Protein AF-A0A8T4CZ76-F1 (afdb_monomer)

Radius of gyration: 24.62 Å; Cα contacts (8 Å, |Δi|>4): 522; chains: 1; bounding box: 60×61×68 Å

Structure (mmCIF, N/CA/C/O backbone):
data_AF-A0A8T4CZ76-F1
#
_entry.id   AF-A0A8T4CZ76-F1
#
loop_
_atom_site.group_PDB
_atom_site.id
_atom_site.type_symbol
_atom_site.label_atom_id
_atom_site.label_alt_id
_atom_site.label_comp_id
_atom_site.label_asym_id
_atom_site.label_entity_id
_atom_site.label_seq_id
_atom_site.pdbx_PDB_ins_code
_atom_site.Cartn_x
_atom_site.Cartn_y
_atom_site.Cartn_z
_atom_site.occupancy
_atom_site.B_iso_or_equiv
_atom_site.auth_seq_id
_atom_site.auth_comp_id
_atom_site.auth_asym_id
_atom_site.auth_atom_id
_atom_site.pdbx_PDB_model_num
ATOM 1 N N . MET A 1 1 ? 13.485 -4.341 -40.037 1.00 25.28 1 MET A N 1
ATOM 2 C CA . MET A 1 1 ? 12.769 -3.624 -38.963 1.00 25.28 1 MET A CA 1
ATOM 3 C C . MET A 1 1 ? 13.806 -3.390 -37.883 1.00 25.28 1 MET A C 1
ATOM 5 O O . MET A 1 1 ? 14.145 -4.304 -37.139 1.00 25.28 1 MET A O 1
ATOM 9 N N . GLU A 1 2 ? 14.473 -2.252 -38.026 1.00 25.05 2 GLU A N 1
ATOM 10 C CA . GLU A 1 2 ? 15.746 -1.901 -37.402 1.00 25.05 2 GLU A CA 1
ATOM 11 C C . GLU A 1 2 ? 15.509 -1.437 -35.969 1.00 25.05 2 GLU A C 1
ATOM 13 O O . GLU A 1 2 ? 14.689 -0.562 -35.715 1.00 25.05 2 GLU A O 1
ATOM 18 N N . PHE A 1 3 ? 16.220 -2.056 -35.033 1.00 27.67 3 PHE A N 1
ATOM 19 C CA . PHE A 1 3 ? 16.455 -1.456 -33.730 1.00 27.67 3 PHE A CA 1
ATOM 20 C C . PHE A 1 3 ? 17.451 -0.322 -33.982 1.00 27.67 3 PHE A C 1
ATOM 22 O O . PHE A 1 3 ? 18.615 -0.589 -34.281 1.00 27.67 3 PHE A O 1
ATOM 29 N N . ILE A 1 4 ? 16.967 0.916 -33.973 1.00 32.09 4 ILE A N 1
ATOM 30 C CA . ILE A 1 4 ? 17.804 2.103 -34.105 1.00 32.09 4 ILE A CA 1
ATOM 31 C C . ILE A 1 4 ? 18.503 2.313 -32.756 1.00 32.09 4 ILE A C 1
ATOM 33 O O . ILE A 1 4 ? 17.865 2.452 -31.718 1.00 32.09 4 ILE A O 1
ATOM 37 N N . THR A 1 5 ? 19.831 2.246 -32.832 1.00 36.25 5 THR A N 1
ATOM 38 C CA . THR A 1 5 ? 20.820 2.781 -31.893 1.00 36.25 5 THR A CA 1
ATOM 39 C C . THR A 1 5 ? 20.911 2.079 -30.539 1.00 36.25 5 THR A C 1
ATOM 41 O O . THR A 1 5 ? 20.318 2.442 -29.530 1.00 36.25 5 THR A O 1
ATOM 44 N N . THR A 1 6 ? 21.741 1.036 -30.558 1.00 41.12 6 THR A N 1
ATOM 45 C CA . THR A 1 6 ? 22.875 0.889 -29.637 1.00 41.12 6 THR A CA 1
ATOM 46 C C . THR A 1 6 ? 22.996 2.023 -28.629 1.00 41.12 6 THR A C 1
ATOM 48 O O . THR A 1 6 ? 23.430 3.117 -28.976 1.00 41.12 6 THR A O 1
ATOM 51 N N . VAL A 1 7 ? 22.720 1.724 -27.369 1.00 48.12 7 VAL A N 1
ATOM 52 C CA . VAL A 1 7 ? 23.436 2.403 -26.296 1.00 48.12 7 VAL A CA 1
ATOM 53 C C . VAL A 1 7 ? 24.935 2.262 -26.618 1.00 48.12 7 VAL A C 1
ATOM 55 O O . VAL A 1 7 ? 25.394 1.146 -26.888 1.00 48.12 7 VAL A O 1
ATOM 58 N N . GLU A 1 8 ? 25.646 3.383 -26.774 1.00 48.41 8 GLU A N 1
ATOM 59 C CA . GLU A 1 8 ? 26.993 3.416 -27.359 1.00 48.41 8 GLU A CA 1
ATOM 60 C C . GLU A 1 8 ? 27.933 2.403 -26.686 1.00 48.41 8 GLU A C 1
ATOM 62 O O . GLU A 1 8 ? 28.278 2.537 -25.515 1.00 48.41 8 GLU A O 1
ATOM 67 N N . GLY A 1 9 ? 28.380 1.395 -27.444 1.00 52.50 9 GLY A N 1
ATOM 68 C CA . GLY A 1 9 ? 29.413 0.450 -27.004 1.00 52.50 9 GLY A CA 1
ATOM 69 C C . GLY A 1 9 ? 28.956 -0.978 -26.685 1.00 52.50 9 GLY A C 1
ATOM 70 O O . GLY A 1 9 ? 29.819 -1.811 -26.410 1.00 52.50 9 GLY A O 1
ATOM 71 N N . ILE A 1 10 ? 27.659 -1.316 -26.765 1.00 61.44 10 ILE A N 1
ATOM 72 C CA . ILE A 1 10 ? 27.185 -2.701 -26.552 1.00 61.44 10 ILE A CA 1
ATOM 73 C C . ILE A 1 10 ? 26.336 -3.195 -27.727 1.00 61.44 10 ILE A C 1
ATOM 75 O O . ILE A 1 10 ? 25.372 -2.557 -28.147 1.00 61.44 10 ILE A O 1
ATOM 79 N N . SER A 1 11 ? 26.686 -4.368 -28.263 1.00 66.81 11 SER A N 1
ATOM 80 C CA . SER A 1 11 ? 25.953 -4.966 -29.377 1.00 66.81 11 SER A CA 1
ATOM 81 C C . SER A 1 11 ? 24.614 -5.558 -28.930 1.00 66.81 11 SER A C 1
ATOM 83 O O . SER A 1 11 ? 24.456 -6.088 -27.829 1.00 66.81 11 SER A O 1
ATOM 85 N N . LYS A 1 12 ? 23.643 -5.542 -29.847 1.00 67.50 12 LYS A N 1
ATOM 86 C CA . LYS A 1 12 ? 22.319 -6.145 -29.649 1.00 67.50 12 LYS A CA 1
ATOM 87 C C . LYS A 1 12 ? 22.395 -7.608 -29.200 1.00 67.50 12 LYS A C 1
ATOM 89 O O . LYS A 1 12 ? 21.638 -8.014 -28.325 1.00 67.50 12 LYS A O 1
ATOM 94 N N . SER A 1 13 ? 23.312 -8.384 -29.779 1.00 69.81 13 SER A N 1
ATOM 95 C CA . SER A 1 13 ? 23.466 -9.803 -29.451 1.00 69.81 13 SER A CA 1
ATOM 96 C C . SER A 1 13 ? 23.839 -10.018 -27.984 1.00 69.81 13 SER A C 1
ATOM 98 O O . SER A 1 13 ? 23.320 -10.941 -27.371 1.00 69.81 13 SER A O 1
ATOM 100 N N . VAL A 1 14 ? 24.670 -9.141 -27.410 1.00 76.88 14 VAL A N 1
ATOM 101 C CA . VAL A 1 14 ? 25.067 -9.207 -25.994 1.00 76.88 14 VAL A CA 1
ATOM 102 C C . VAL A 1 14 ? 23.879 -8.907 -25.081 1.00 76.88 14 VAL A C 1
ATOM 104 O O . VAL A 1 14 ? 23.674 -9.596 -24.088 1.00 76.88 14 VAL A O 1
ATOM 107 N N . ILE A 1 15 ? 23.061 -7.911 -25.429 1.00 77.50 15 ILE A N 1
ATOM 108 C CA . ILE A 1 15 ? 21.863 -7.556 -24.653 1.00 77.50 15 ILE A CA 1
ATOM 109 C C . ILE A 1 15 ? 20.829 -8.693 -24.697 1.00 77.50 15 ILE A C 1
ATOM 111 O O . ILE A 1 15 ? 20.232 -9.025 -23.675 1.00 77.50 15 ILE A O 1
ATOM 115 N N . GLU A 1 16 ? 20.631 -9.318 -25.860 1.00 78.25 16 GLU A N 1
ATOM 116 C CA . GLU A 1 16 ? 19.718 -10.456 -26.016 1.00 78.25 16 GLU A CA 1
ATOM 117 C C . GLU A 1 16 ? 20.208 -11.716 -25.291 1.00 78.25 16 GLU A C 1
ATOM 119 O O . GLU A 1 16 ? 19.397 -12.436 -24.710 1.00 78.25 16 GLU A O 1
ATOM 124 N N . GLU A 1 17 ? 21.513 -11.987 -25.313 1.00 81.31 17 GLU A N 1
ATOM 125 C CA . GLU A 1 17 ? 22.130 -13.090 -24.568 1.00 81.31 17 GLU A CA 1
ATOM 126 C C . GLU A 1 17 ? 21.972 -12.879 -23.060 1.00 81.31 17 GLU A C 1
ATOM 128 O O . GLU A 1 17 ? 21.421 -13.736 -22.370 1.00 81.31 17 GLU A O 1
ATOM 133 N N . LEU A 1 18 ? 22.310 -11.686 -22.566 1.00 79.81 18 LEU A N 1
ATOM 134 C CA . LEU A 1 18 ? 22.150 -11.341 -21.158 1.00 79.81 18 LEU A CA 1
ATOM 135 C C . LEU A 1 18 ? 20.688 -11.430 -20.710 1.00 79.81 18 LEU A C 1
ATOM 137 O O . LEU A 1 18 ? 20.406 -11.923 -19.618 1.00 79.81 18 LEU A O 1
ATOM 141 N N . ALA A 1 19 ? 19.744 -10.981 -21.540 1.00 82.38 19 ALA A N 1
ATOM 142 C CA . ALA A 1 19 ? 18.322 -11.079 -21.235 1.00 82.38 19 ALA A CA 1
ATOM 143 C C . ALA A 1 19 ? 17.853 -12.539 -21.090 1.00 82.38 19 ALA A C 1
ATOM 145 O O . ALA A 1 19 ? 17.062 -12.846 -20.194 1.00 82.38 19 ALA A O 1
ATOM 146 N N . LYS A 1 20 ? 18.370 -13.447 -21.929 1.00 83.25 20 LYS A N 1
ATOM 147 C CA . LYS A 1 20 ? 18.084 -14.887 -21.836 1.00 83.25 20 LYS A CA 1
ATOM 148 C C . LYS A 1 20 ? 18.680 -15.497 -20.572 1.00 83.25 20 LYS A C 1
ATOM 150 O O . LYS A 1 20 ? 17.959 -16.159 -19.830 1.00 83.25 20 LYS A O 1
ATOM 155 N N . ASP A 1 21 ? 19.951 -15.218 -20.294 1.00 86.44 21 ASP A N 1
ATOM 156 C CA . ASP A 1 21 ? 20.666 -15.770 -19.135 1.00 86.44 21 ASP A CA 1
ATOM 157 C C . ASP A 1 21 ? 20.071 -15.306 -17.802 1.00 86.44 21 ASP A C 1
ATOM 159 O O . ASP A 1 21 ? 20.079 -16.029 -16.805 1.00 86.44 21 ASP A O 1
ATOM 163 N N . THR A 1 22 ? 19.520 -14.093 -17.780 1.00 81.25 22 THR A N 1
ATOM 164 C CA . THR A 1 22 ? 18.961 -13.474 -16.571 1.00 81.25 22 THR A CA 1
ATOM 165 C C . THR A 1 22 ? 17.452 -13.673 -16.425 1.00 81.25 22 THR A C 1
ATOM 167 O O . THR A 1 22 ? 16.883 -13.299 -15.394 1.00 81.25 22 THR A O 1
ATOM 170 N N . ASN A 1 23 ? 16.817 -14.319 -17.411 1.00 88.44 23 ASN A N 1
ATOM 171 C CA . ASN A 1 23 ? 15.390 -14.632 -17.448 1.00 88.44 23 ASN A CA 1
ATOM 172 C C . ASN A 1 23 ? 14.510 -13.396 -17.166 1.00 88.44 23 ASN A C 1
ATOM 174 O O . ASN A 1 23 ? 13.684 -13.398 -16.247 1.00 88.44 23 ASN A O 1
ATOM 178 N N . VAL A 1 24 ? 14.741 -12.317 -17.920 1.00 88.94 24 VAL A N 1
ATOM 179 C CA . VAL A 1 24 ? 13.934 -11.086 -17.852 1.00 88.94 24 VAL A CA 1
ATOM 180 C C . VAL A 1 24 ? 12.736 -11.145 -18.798 1.00 88.94 24 VAL A C 1
ATOM 182 O O . VAL A 1 24 ? 12.780 -11.770 -19.854 1.00 88.94 24 VAL A O 1
ATOM 185 N N . ASP A 1 25 ? 11.661 -10.445 -18.445 1.00 91.19 25 ASP A N 1
ATOM 186 C CA . ASP A 1 25 ? 10.436 -10.379 -19.247 1.00 91.19 25 ASP A CA 1
ATOM 187 C C . ASP A 1 25 ? 10.473 -9.269 -20.310 1.00 91.19 25 ASP A C 1
ATOM 189 O O . ASP A 1 25 ? 9.775 -9.352 -21.330 1.00 91.19 25 ASP A O 1
ATOM 193 N N . TYR A 1 26 ? 11.235 -8.203 -20.042 1.00 92.31 26 TYR A N 1
ATOM 194 C CA . TYR A 1 26 ? 11.326 -7.011 -20.885 1.00 92.31 26 TYR A CA 1
ATOM 195 C C . TYR A 1 26 ? 12.760 -6.494 -20.957 1.00 92.31 26 TYR A C 1
ATOM 197 O O . TYR A 1 26 ? 13.523 -6.589 -19.994 1.00 92.31 26 TYR A O 1
ATOM 205 N N . ILE A 1 27 ? 13.079 -5.869 -22.085 1.00 90.50 27 ILE A N 1
ATOM 206 C CA . ILE A 1 27 ? 14.278 -5.050 -22.259 1.00 90.50 27 ILE A CA 1
ATOM 207 C C . ILE A 1 27 ? 13.804 -3.621 -22.495 1.00 90.50 27 ILE A C 1
ATOM 209 O O . ILE A 1 27 ? 12.932 -3.398 -23.337 1.00 90.50 27 ILE A O 1
ATOM 213 N N . VAL A 1 28 ? 14.339 -2.672 -21.739 1.00 90.62 28 VAL A N 1
ATOM 214 C CA . VAL A 1 28 ? 13.991 -1.254 -21.837 1.00 90.62 28 VAL A CA 1
ATOM 215 C C . VAL A 1 28 ? 15.260 -0.458 -22.089 1.00 90.62 28 VAL A C 1
ATOM 217 O O . VAL A 1 28 ? 16.216 -0.582 -21.329 1.00 90.62 28 VAL A O 1
ATOM 220 N N . THR A 1 29 ? 15.271 0.365 -23.132 1.00 88.12 29 THR A N 1
ATOM 221 C CA . THR A 1 29 ? 16.313 1.378 -23.320 1.00 88.12 29 THR A CA 1
ATOM 222 C C . THR A 1 29 ? 15.759 2.757 -23.003 1.00 88.12 29 THR A C 1
ATOM 224 O O . THR A 1 29 ? 14.583 3.022 -23.260 1.00 88.12 29 THR A O 1
ATOM 227 N N . ILE A 1 30 ? 16.592 3.612 -22.415 1.00 87.62 30 ILE A N 1
ATOM 228 C CA . ILE A 1 30 ? 16.240 4.985 -22.044 1.00 87.62 30 ILE A CA 1
ATOM 229 C C . ILE A 1 30 ? 17.291 5.902 -22.651 1.00 87.62 30 ILE A C 1
ATOM 231 O O . ILE A 1 30 ? 18.477 5.733 -22.363 1.00 87.62 30 ILE A O 1
ATOM 235 N N . LYS A 1 31 ? 16.838 6.853 -23.464 1.00 81.81 31 LYS A N 1
ATOM 236 C CA . LYS A 1 31 ? 17.665 7.903 -24.056 1.00 81.81 31 LYS A CA 1
ATOM 237 C C . LYS A 1 31 ? 17.067 9.268 -23.739 1.00 81.81 31 LYS A C 1
ATOM 239 O O . LYS A 1 31 ? 15.845 9.421 -23.731 1.00 81.81 31 LYS A O 1
ATOM 244 N N . ASP A 1 32 ? 17.916 10.248 -23.481 1.00 80.94 32 ASP A N 1
ATOM 245 C CA . ASP A 1 32 ? 17.513 11.644 -23.369 1.00 80.94 32 ASP A CA 1
ATOM 246 C C . ASP A 1 32 ? 17.370 12.290 -24.766 1.00 80.94 32 ASP A C 1
ATOM 248 O O . ASP A 1 32 ? 18.306 12.256 -25.561 1.00 80.94 32 ASP A O 1
ATOM 252 N N . GLU A 1 33 ? 16.205 12.874 -25.079 1.00 73.94 33 GLU A N 1
ATOM 253 C CA . GLU A 1 33 ? 15.942 13.537 -26.372 1.00 73.94 33 GLU A CA 1
ATOM 254 C C . GLU A 1 33 ? 16.778 14.816 -26.579 1.00 73.94 33 GLU A C 1
ATOM 256 O O . GLU A 1 33 ? 17.050 15.207 -27.710 1.00 73.94 33 GLU A O 1
ATOM 261 N N . SER A 1 34 ? 17.227 15.456 -25.495 1.00 63.66 34 SER A N 1
ATOM 262 C CA . SER A 1 34 ? 17.954 16.732 -25.539 1.00 63.66 34 SER A CA 1
ATOM 263 C C . SER A 1 34 ? 19.458 16.609 -25.803 1.00 63.66 34 SER A C 1
ATOM 265 O O . SER A 1 34 ? 20.101 17.623 -26.060 1.00 63.66 34 SER A O 1
ATOM 267 N N . GLU A 1 35 ? 20.027 15.399 -25.778 1.00 57.12 35 GLU A N 1
ATOM 268 C CA . GLU A 1 35 ? 21.460 15.172 -26.033 1.00 57.12 35 GLU A CA 1
ATOM 269 C C . GLU A 1 35 ? 21.771 14.710 -27.472 1.00 57.12 35 GLU A C 1
ATOM 271 O O . GLU A 1 35 ? 22.881 14.266 -27.754 1.00 57.12 35 GLU A O 1
ATOM 276 N N . ASP A 1 36 ? 20.835 14.852 -28.421 1.00 44.78 36 ASP A N 1
ATOM 277 C CA . ASP A 1 36 ? 21.079 14.520 -29.838 1.00 44.78 36 ASP A CA 1
ATOM 278 C C . ASP A 1 36 ? 21.875 15.588 -30.631 1.00 44.78 36 ASP A C 1
ATOM 280 O O . ASP A 1 36 ? 22.094 15.431 -31.835 1.00 44.78 36 ASP A O 1
ATOM 284 N N . GLU A 1 37 ? 22.397 16.640 -29.985 1.00 38.66 37 GLU A N 1
ATOM 285 C CA . GLU A 1 37 ? 23.359 17.562 -30.610 1.00 38.66 37 GLU A CA 1
ATOM 286 C C . GLU A 1 37 ? 24.818 17.172 -30.312 1.00 38.66 37 GLU A C 1
ATOM 288 O O . GLU A 1 37 ? 25.439 17.644 -29.368 1.00 38.66 37 GLU A O 1
ATOM 293 N N . GLY A 1 38 ? 25.379 16.343 -31.197 1.00 33.28 38 GLY A N 1
ATOM 294 C CA . GLY A 1 38 ? 26.739 16.513 -31.714 1.00 33.28 38 GLY A CA 1
ATOM 295 C C . GLY A 1 38 ? 27.921 16.280 -30.765 1.00 33.28 38 GLY A C 1
ATOM 296 O O . GLY A 1 38 ? 28.296 17.114 -29.947 1.00 33.28 38 GLY A O 1
ATOM 297 N N . TRP A 1 39 ? 28.662 15.210 -31.050 1.00 33.25 39 TRP A N 1
ATOM 298 C CA . TRP A 1 39 ? 30.110 15.157 -30.853 1.00 33.25 39 TRP A CA 1
ATOM 299 C C . TRP A 1 39 ? 30.749 16.440 -31.432 1.00 33.25 39 TRP A C 1
ATOM 301 O O . TRP A 1 39 ? 30.910 16.565 -32.647 1.00 33.25 39 TRP A O 1
ATOM 311 N N . ILE A 1 40 ? 31.109 17.408 -30.585 1.00 29.03 40 ILE A N 1
ATOM 312 C CA . ILE A 1 40 ? 32.037 18.475 -30.973 1.00 29.03 40 ILE A CA 1
ATOM 313 C C . ILE A 1 40 ? 33.421 17.830 -30.963 1.00 29.03 40 ILE A C 1
ATOM 315 O O . ILE A 1 40 ? 34.072 17.699 -29.924 1.00 29.03 40 ILE A O 1
ATOM 319 N N . GLY A 1 41 ? 33.841 17.361 -32.138 1.00 26.67 41 GLY A N 1
ATOM 320 C CA . GLY A 1 41 ? 35.243 17.091 -32.401 1.00 26.67 41 GLY A CA 1
ATOM 321 C C . GLY A 1 41 ? 36.057 18.350 -32.104 1.00 26.67 41 GLY A C 1
ATOM 322 O O . GLY A 1 41 ? 35.619 19.466 -32.370 1.00 26.67 41 GLY A O 1
ATOM 323 N N . LEU A 1 42 ? 37.235 18.158 -31.523 1.00 29.95 42 LEU A N 1
ATOM 324 C CA . LEU A 1 42 ? 38.263 19.180 -31.354 1.00 29.95 42 LEU A CA 1
ATOM 325 C C . LEU A 1 42 ? 38.758 19.694 -32.720 1.00 29.95 42 LEU A C 1
ATOM 327 O O . LEU A 1 42 ? 39.889 19.405 -33.088 1.00 29.95 42 LEU A O 1
ATOM 331 N N . GLU A 1 43 ? 37.953 20.456 -33.460 1.00 30.58 43 GLU A N 1
ATOM 332 C CA . GLU A 1 43 ? 38.419 21.291 -34.570 1.00 30.58 43 GLU A CA 1
ATOM 333 C C . GLU A 1 43 ? 37.671 22.637 -34.589 1.00 30.58 43 GLU A C 1
ATOM 335 O O . GLU A 1 43 ? 36.447 22.695 -34.604 1.00 30.58 43 GLU A O 1
ATOM 340 N N . GLU A 1 44 ? 38.482 23.700 -34.573 1.00 28.41 44 GLU A N 1
ATOM 341 C CA . GLU A 1 44 ? 38.181 25.121 -34.808 1.00 28.41 44 GLU A CA 1
ATOM 342 C C . GLU A 1 44 ? 37.395 25.893 -33.730 1.00 28.41 44 GLU A C 1
ATOM 344 O O . GLU A 1 44 ? 36.184 26.088 -33.765 1.00 28.41 44 GLU A O 1
ATOM 349 N N . ILE A 1 45 ? 38.175 26.462 -32.803 1.00 30.28 45 ILE A N 1
ATOM 350 C CA . ILE A 1 45 ? 37.875 27.768 -32.211 1.00 30.28 45 ILE A CA 1
ATOM 351 C C . ILE A 1 45 ? 37.983 28.800 -33.343 1.00 30.28 45 ILE A C 1
ATOM 353 O O . ILE A 1 45 ? 39.091 29.048 -33.823 1.00 30.28 45 ILE A O 1
ATOM 357 N N . ASP A 1 46 ? 36.868 29.417 -33.731 1.00 27.30 46 ASP A N 1
ATOM 358 C CA . ASP A 1 46 ? 36.884 30.742 -34.353 1.00 27.30 46 ASP A CA 1
ATOM 359 C C . ASP A 1 46 ? 36.097 31.721 -33.472 1.00 27.30 46 ASP A C 1
ATOM 361 O O . ASP A 1 46 ? 34.889 31.599 -33.256 1.00 27.30 46 ASP A O 1
ATOM 365 N N . ASP A 1 47 ? 36.838 32.677 -32.915 1.00 37.38 47 ASP A N 1
ATOM 366 C CA . ASP A 1 47 ? 36.345 33.790 -32.120 1.00 37.38 47 ASP A CA 1
ATOM 367 C C . ASP A 1 47 ? 35.686 34.819 -33.048 1.00 37.38 47 ASP A C 1
ATOM 369 O O . ASP A 1 47 ? 36.315 35.798 -33.450 1.00 37.38 47 ASP A O 1
ATOM 373 N N . SER A 1 48 ? 34.396 34.675 -33.356 1.00 32.66 48 SER A N 1
ATOM 374 C CA . SER A 1 48 ? 33.577 35.852 -33.666 1.00 32.66 48 SER A CA 1
ATOM 375 C C . SER A 1 48 ? 32.069 35.604 -33.606 1.00 32.66 48 SER A C 1
ATOM 377 O O . SER A 1 48 ? 31.547 34.592 -34.050 1.00 32.66 48 SER A O 1
ATOM 379 N N . VAL A 1 49 ? 31.371 36.644 -33.134 1.00 32.38 49 VAL A N 1
ATOM 380 C CA . VAL A 1 49 ? 29.911 36.853 -33.125 1.00 32.38 49 VAL A CA 1
ATOM 381 C C . VAL A 1 49 ? 29.178 36.355 -31.873 1.00 32.38 49 VAL A C 1
ATOM 383 O O . VAL A 1 49 ? 28.362 35.440 -31.883 1.00 32.38 49 VAL A O 1
ATOM 386 N N . VAL A 1 50 ? 29.360 37.112 -30.787 1.00 34.25 50 VAL A N 1
ATOM 387 C CA . VAL A 1 50 ? 28.280 37.330 -29.819 1.00 34.25 50 VAL A CA 1
ATOM 388 C C . VAL A 1 50 ? 27.250 38.243 -30.481 1.00 34.25 50 VAL A C 1
ATOM 390 O O . VAL A 1 50 ? 27.532 39.417 -30.715 1.00 34.25 50 VAL A O 1
ATOM 393 N N . ASN A 1 51 ? 26.045 37.735 -30.725 1.00 28.94 51 ASN A N 1
ATOM 394 C CA . ASN A 1 51 ? 24.863 38.585 -30.762 1.00 28.94 51 ASN A CA 1
ATOM 395 C C . ASN A 1 51 ? 23.741 37.940 -29.951 1.00 28.94 51 ASN A C 1
ATOM 397 O O . ASN A 1 51 ? 23.251 36.858 -30.263 1.00 28.94 51 ASN A O 1
ATOM 401 N N . LYS A 1 52 ? 23.384 38.636 -28.870 1.00 40.28 52 LYS A N 1
ATOM 402 C CA . LYS A 1 52 ? 22.148 38.440 -28.126 1.00 40.28 52 LYS A CA 1
ATOM 403 C C . LYS A 1 52 ? 21.005 38.916 -29.008 1.00 40.28 52 LYS A C 1
ATOM 405 O O . LYS A 1 52 ? 21.034 40.062 -29.438 1.00 40.28 52 LYS A O 1
ATOM 410 N N . ASP A 1 53 ? 20.065 38.022 -29.268 1.00 34.00 53 ASP A N 1
ATOM 411 C CA . ASP A 1 53 ? 18.619 38.239 -29.184 1.00 34.00 53 ASP A CA 1
ATOM 412 C C . ASP A 1 53 ? 17.939 37.169 -30.036 1.00 34.00 53 ASP A C 1
ATOM 414 O O . ASP A 1 53 ? 17.807 37.322 -31.246 1.00 34.00 53 ASP A O 1
ATOM 418 N N . ASP A 1 54 ? 17.475 36.092 -29.401 1.00 30.27 54 ASP A N 1
ATOM 419 C CA . ASP A 1 54 ? 16.200 35.521 -29.818 1.00 30.27 54 ASP A CA 1
ATOM 420 C C . ASP A 1 54 ? 15.496 34.832 -28.645 1.00 30.27 54 ASP A C 1
ATOM 422 O O . ASP A 1 54 ? 16.034 33.964 -27.955 1.00 30.27 54 ASP A O 1
ATOM 426 N N . THR A 1 55 ? 14.272 35.281 -28.403 1.00 41.72 55 THR A N 1
ATOM 427 C CA . THR A 1 55 ? 13.342 34.748 -27.414 1.00 41.72 55 THR A CA 1
ATOM 428 C C . THR A 1 55 ? 12.307 33.950 -28.184 1.00 41.72 55 THR A C 1
ATOM 430 O O . THR A 1 55 ? 11.324 34.517 -28.638 1.00 41.72 55 THR A O 1
ATOM 433 N N . SER A 1 56 ? 12.531 32.645 -28.356 1.00 37.59 56 SER A N 1
ATOM 434 C CA . SER A 1 56 ? 11.503 31.592 -28.490 1.00 37.59 56 SER A CA 1
ATOM 435 C C . SER A 1 56 ? 12.086 30.329 -29.128 1.00 37.59 56 SER A C 1
ATOM 437 O O . SER A 1 56 ? 12.388 30.305 -30.313 1.00 37.59 56 SER A O 1
ATOM 439 N N . LYS A 1 57 ? 12.187 29.251 -28.343 1.00 32.38 57 LYS A N 1
ATOM 440 C CA . LYS A 1 57 ? 12.024 27.853 -28.781 1.00 32.38 57 LYS A CA 1
ATOM 441 C C . LYS A 1 57 ? 11.949 26.984 -27.525 1.00 32.38 57 LYS A C 1
ATOM 443 O O . LYS A 1 57 ? 12.869 26.985 -26.716 1.00 32.38 57 LYS A O 1
ATOM 448 N N . GLY A 1 58 ? 10.797 26.350 -27.313 1.00 34.34 58 GLY A N 1
ATOM 449 C CA . GLY A 1 58 ? 10.600 25.394 -26.229 1.00 34.34 58 GLY A CA 1
ATOM 450 C C . GLY A 1 58 ? 11.489 24.182 -26.466 1.00 34.34 58 GLY A C 1
ATOM 451 O O . GLY A 1 58 ? 11.413 23.574 -27.530 1.00 34.34 58 GLY A O 1
ATOM 452 N N . TYR A 1 59 ? 12.349 23.882 -25.501 1.00 39.94 59 TYR A N 1
ATOM 453 C CA . TYR A 1 59 ? 13.144 22.663 -25.488 1.00 39.94 59 TYR A CA 1
ATOM 454 C C . TYR A 1 59 ? 12.217 21.504 -25.095 1.00 39.94 59 TYR A C 1
ATOM 456 O O . TYR A 1 59 ? 11.547 21.573 -24.064 1.00 39.94 59 TYR A O 1
ATOM 464 N N . GLU A 1 60 ? 12.113 20.477 -25.937 1.00 48.38 60 GLU A N 1
ATOM 465 C CA . GLU A 1 60 ? 11.344 19.264 -25.638 1.00 48.38 60 GLU A CA 1
ATOM 466 C C . GLU A 1 60 ? 12.093 18.449 -24.562 1.00 48.38 60 GLU A C 1
ATOM 468 O O . GLU A 1 60 ? 13.104 17.803 -24.821 1.00 48.38 60 GLU A O 1
ATOM 473 N N . GLU A 1 61 ? 11.638 18.529 -23.307 1.00 73.62 61 GLU A N 1
ATOM 474 C CA . GLU A 1 61 ? 12.209 17.815 -22.155 1.00 73.62 61 GLU A CA 1
ATOM 475 C C . GLU A 1 61 ? 11.575 16.416 -22.011 1.00 73.62 61 GLU A C 1
ATOM 477 O O . GLU A 1 61 ? 10.771 16.182 -21.106 1.00 73.62 61 GLU A O 1
ATOM 482 N N . GLN A 1 62 ? 11.897 15.466 -22.900 1.00 83.38 62 GLN A N 1
ATOM 483 C CA . GLN A 1 62 ? 11.394 14.083 -22.806 1.00 83.38 62 GLN A CA 1
ATOM 484 C C . GLN A 1 62 ? 12.515 13.030 -22.853 1.00 83.38 62 GLN A C 1
ATOM 486 O O . GLN A 1 62 ? 13.609 13.259 -23.369 1.00 83.38 62 GLN A O 1
ATOM 491 N N . TYR A 1 63 ? 12.241 11.859 -22.277 1.00 86.88 63 TYR A N 1
ATOM 492 C CA . TYR A 1 63 ? 13.008 10.635 -22.480 1.00 86.88 63 TYR A CA 1
ATOM 493 C C . TYR A 1 63 ? 12.348 9.792 -23.573 1.00 86.88 63 TYR A C 1
ATOM 495 O O . TYR A 1 63 ? 11.134 9.563 -23.544 1.00 86.88 63 TYR A O 1
ATOM 503 N N . ILE A 1 64 ? 13.152 9.268 -24.494 1.00 87.38 64 ILE A N 1
ATOM 504 C CA . ILE A 1 64 ? 12.728 8.301 -25.505 1.00 87.38 64 ILE A CA 1
ATOM 505 C C . ILE A 1 64 ? 12.983 6.901 -24.959 1.00 87.38 64 ILE A C 1
ATOM 507 O O . ILE A 1 64 ? 14.119 6.522 -24.658 1.00 87.38 64 ILE A O 1
ATOM 511 N N . ILE A 1 65 ? 11.910 6.125 -24.828 1.00 90.38 65 ILE A N 1
ATOM 512 C CA . ILE A 1 65 ? 11.938 4.791 -24.243 1.00 90.38 65 ILE A CA 1
ATOM 513 C C . ILE A 1 65 ? 11.643 3.751 -25.312 1.00 90.38 65 ILE A C 1
ATOM 515 O O . ILE A 1 65 ? 10.569 3.757 -25.912 1.00 90.38 65 ILE A O 1
ATOM 519 N N . THR A 1 66 ? 12.550 2.793 -25.495 1.00 88.44 66 THR A N 1
ATOM 520 C CA . THR A 1 66 ? 12.284 1.623 -26.340 1.00 88.44 66 THR A CA 1
ATOM 521 C C . THR A 1 66 ? 12.034 0.404 -25.470 1.00 88.44 66 THR A C 1
ATOM 523 O O . THR A 1 66 ? 12.880 0.009 -24.675 1.00 88.44 66 THR A O 1
ATOM 526 N N . ILE A 1 67 ? 10.872 -0.224 -25.631 1.00 90.31 67 ILE A N 1
ATOM 527 C CA . ILE A 1 67 ? 10.443 -1.406 -24.886 1.00 90.31 67 ILE A CA 1
ATOM 528 C C . ILE A 1 67 ? 10.407 -2.601 -25.829 1.00 90.31 67 ILE A C 1
ATOM 530 O O . ILE A 1 67 ? 9.638 -2.629 -26.791 1.00 90.31 67 ILE A O 1
ATOM 534 N N . TYR A 1 68 ? 11.180 -3.631 -25.516 1.00 86.81 68 TYR A N 1
ATOM 535 C CA . TYR A 1 68 ? 11.152 -4.907 -26.213 1.00 86.81 68 TYR A CA 1
ATOM 536 C C . TYR A 1 68 ? 10.634 -6.024 -25.326 1.00 86.81 68 TYR A C 1
ATOM 538 O O . TYR A 1 68 ? 10.956 -6.129 -24.141 1.00 86.81 68 TYR A O 1
ATOM 546 N N . ARG A 1 69 ? 9.842 -6.895 -25.950 1.00 84.06 69 ARG A N 1
ATOM 547 C CA . ARG A 1 69 ? 9.380 -8.140 -25.360 1.00 84.06 69 ARG A CA 1
ATOM 548 C C . ARG A 1 69 ? 9.433 -9.255 -26.388 1.00 84.06 69 ARG A C 1
ATOM 550 O O . ARG A 1 69 ? 8.873 -9.137 -27.483 1.00 84.06 69 ARG A O 1
ATOM 557 N N . GLU A 1 70 ? 10.018 -10.374 -25.981 1.00 77.44 70 GLU A N 1
ATOM 558 C CA . GLU A 1 70 ? 10.090 -11.568 -26.812 1.00 77.44 70 GLU A CA 1
ATOM 559 C C . GLU A 1 70 ? 8.689 -12.009 -27.275 1.00 77.44 70 GLU A C 1
ATOM 561 O O . GLU A 1 70 ? 7.710 -11.999 -26.520 1.00 77.44 70 GLU A O 1
ATOM 566 N N . GLY A 1 71 ? 8.571 -12.303 -28.572 1.00 73.44 71 GLY A N 1
ATOM 567 C CA . GLY A 1 71 ? 7.312 -12.686 -29.217 1.00 73.44 71 GLY A CA 1
ATOM 568 C C . GLY A 1 71 ? 6.282 -11.561 -29.403 1.00 73.44 71 GLY A C 1
ATOM 569 O O . GLY A 1 71 ? 5.247 -11.801 -30.019 1.00 73.44 71 GLY A O 1
ATOM 570 N N . LYS A 1 72 ? 6.528 -10.339 -28.903 1.00 77.31 72 LYS A N 1
ATOM 571 C CA . LYS A 1 72 ? 5.639 -9.172 -29.100 1.00 77.31 72 LYS A CA 1
ATOM 572 C C . LYS A 1 72 ? 6.276 -8.007 -29.856 1.00 77.31 72 LYS A C 1
ATOM 574 O O . LYS A 1 72 ? 5.550 -7.090 -30.238 1.00 77.31 72 LYS A O 1
ATOM 579 N N . GLY A 1 73 ? 7.585 -8.062 -30.089 1.00 76.75 73 GLY A N 1
ATOM 580 C CA . GLY A 1 73 ? 8.328 -7.037 -30.814 1.00 76.75 73 GLY A CA 1
ATOM 581 C C . GLY A 1 73 ? 8.625 -5.802 -29.965 1.00 76.75 73 GLY A C 1
ATOM 582 O O . GLY A 1 73 ? 8.545 -5.837 -28.734 1.00 76.75 73 GLY A O 1
ATOM 583 N N . THR A 1 74 ? 8.988 -4.723 -30.650 1.00 82.62 74 THR A N 1
ATOM 584 C CA . THR A 1 74 ? 9.462 -3.470 -30.055 1.00 82.62 74 THR A CA 1
ATOM 585 C C . THR A 1 74 ? 8.381 -2.399 -30.091 1.00 82.62 74 THR A C 1
ATOM 587 O O . THR A 1 74 ? 7.597 -2.333 -31.039 1.00 82.62 74 THR A O 1
ATOM 590 N N . ARG A 1 75 ? 8.338 -1.555 -29.062 1.00 85.31 75 ARG A N 1
ATOM 591 C CA . ARG A 1 75 ? 7.495 -0.360 -28.990 1.00 85.31 75 ARG A CA 1
ATOM 592 C C . ARG A 1 75 ? 8.317 0.815 -28.499 1.00 85.31 75 ARG A C 1
ATOM 594 O O . ARG A 1 75 ? 9.175 0.629 -27.646 1.00 85.31 75 ARG A O 1
ATOM 601 N N . GLU A 1 76 ? 8.004 1.995 -29.000 1.00 88.25 76 GLU A N 1
ATOM 602 C CA . GLU A 1 76 ? 8.560 3.249 -28.508 1.00 88.25 76 GLU A CA 1
ATOM 603 C C . GLU A 1 76 ? 7.509 3.979 -27.668 1.00 88.25 76 GLU A C 1
ATOM 605 O O . GLU A 1 76 ? 6.305 3.853 -27.922 1.00 88.25 76 GLU A O 1
ATOM 610 N N . HIS A 1 77 ? 7.960 4.698 -26.648 1.00 90.19 77 HIS A N 1
ATOM 611 C CA . HIS A 1 77 ? 7.134 5.532 -25.785 1.00 90.19 77 HIS A CA 1
ATOM 612 C C . HIS A 1 77 ? 7.952 6.729 -25.305 1.00 90.19 77 HIS A C 1
ATOM 614 O O . HIS A 1 77 ? 9.133 6.577 -25.005 1.00 90.19 77 HIS A O 1
ATOM 620 N N . LYS A 1 78 ? 7.332 7.906 -25.217 1.00 89.81 78 LYS A N 1
ATOM 621 C CA . LYS A 1 78 ? 7.986 9.108 -24.689 1.00 89.81 78 LYS A CA 1
ATOM 622 C C . LYS A 1 78 ? 7.527 9.363 -23.258 1.00 89.81 78 LYS A C 1
ATOM 624 O O . LYS A 1 78 ? 6.333 9.272 -22.972 1.00 89.81 78 LYS A O 1
ATOM 629 N N . VAL A 1 79 ? 8.468 9.682 -22.377 1.00 88.12 79 VAL A N 1
ATOM 630 C CA . VAL A 1 79 ? 8.204 10.022 -20.972 1.00 88.12 79 VAL A CA 1
ATOM 631 C C . VAL A 1 79 ? 8.631 11.465 -20.742 1.00 88.12 79 VAL A C 1
ATOM 633 O O . VAL A 1 79 ? 9.777 11.812 -21.003 1.00 88.12 79 VAL A O 1
ATOM 636 N N . GLU A 1 80 ? 7.714 12.314 -20.285 1.00 86.19 80 GLU A N 1
ATOM 637 C CA . GLU A 1 80 ? 8.029 13.699 -19.911 1.00 86.19 80 GLU A CA 1
ATOM 638 C C . GLU A 1 80 ? 8.986 13.717 -18.727 1.00 86.19 80 GLU A C 1
ATOM 640 O O . GLU A 1 80 ? 8.727 13.021 -17.750 1.00 86.19 80 GLU A O 1
ATOM 645 N N . LYS A 1 81 ? 10.054 14.518 -18.797 1.00 81.81 81 LYS A N 1
ATOM 646 C CA . LYS A 1 81 ? 11.022 14.614 -17.705 1.00 81.81 81 LYS A CA 1
ATOM 647 C C . LYS A 1 81 ? 10.431 15.345 -16.508 1.00 81.81 81 L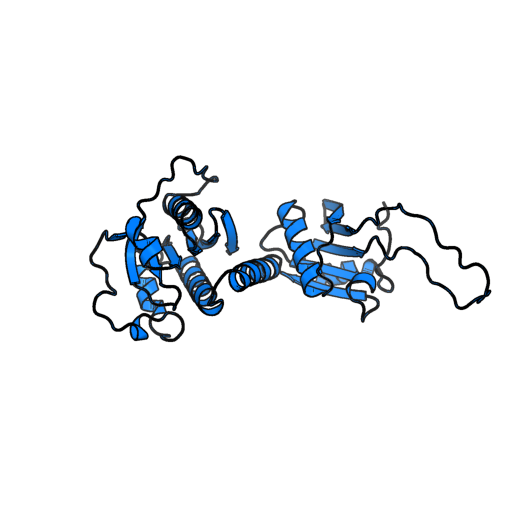YS A C 1
ATOM 649 O O . LYS A 1 81 ? 9.795 16.392 -16.634 1.00 81.81 81 LYS A O 1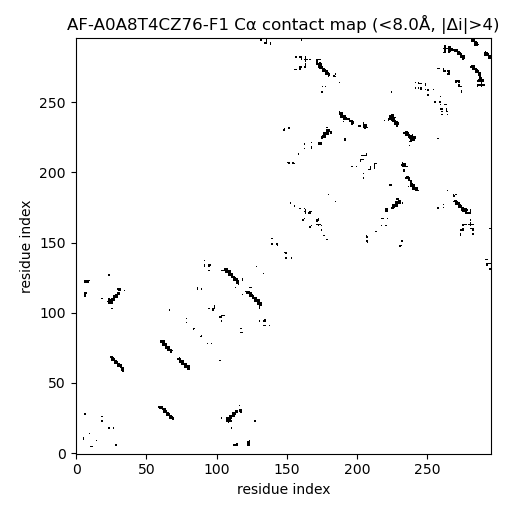
ATOM 654 N N . THR A 1 82 ? 10.750 14.860 -15.315 1.00 79.62 82 THR A N 1
ATOM 655 C CA . THR A 1 82 ? 10.637 15.659 -14.090 1.00 79.62 82 THR A CA 1
ATOM 656 C C . THR A 1 82 ? 11.935 16.419 -13.783 1.00 79.62 82 THR A C 1
ATOM 658 O O . THR A 1 82 ? 12.946 16.289 -14.468 1.00 79.62 82 THR A O 1
ATOM 661 N N . LYS A 1 83 ? 11.957 17.186 -12.681 1.00 73.50 83 LYS A N 1
ATOM 662 C CA . LYS A 1 83 ? 13.165 17.874 -12.171 1.00 73.50 83 LYS A CA 1
ATOM 663 C C . LYS A 1 83 ? 14.278 16.915 -11.705 1.00 73.50 83 LYS A C 1
ATOM 665 O O . LYS A 1 83 ? 15.306 17.359 -11.193 1.00 73.50 83 LYS A O 1
ATOM 670 N N . THR A 1 84 ? 14.060 15.608 -11.810 1.00 71.12 84 THR A N 1
ATOM 671 C CA . THR A 1 84 ? 14.944 14.574 -11.286 1.00 71.12 84 THR A CA 1
ATOM 672 C C . THR A 1 84 ? 16.120 14.331 -12.221 1.00 71.12 84 THR A C 1
ATOM 674 O O . THR A 1 84 ? 15.951 13.928 -13.364 1.00 71.12 84 THR A O 1
ATOM 677 N N . VAL A 1 85 ? 17.334 14.519 -11.703 1.00 72.69 85 VAL A N 1
ATOM 678 C CA . VAL A 1 85 ? 18.584 14.372 -12.476 1.00 72.69 85 VAL A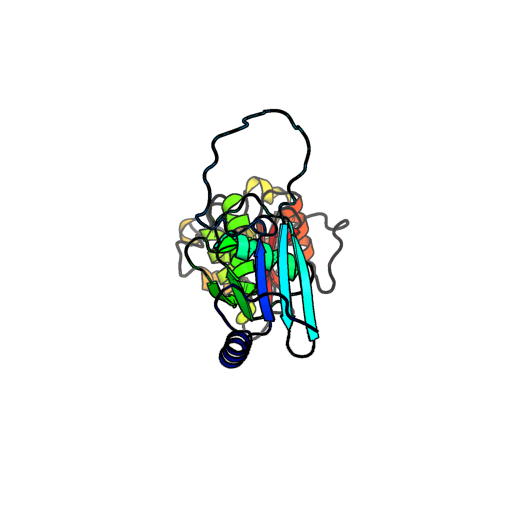 CA 1
ATOM 679 C C . VAL A 1 85 ? 19.447 13.186 -12.037 1.00 72.69 85 VAL A C 1
ATOM 681 O O . VAL A 1 85 ? 20.526 12.969 -12.593 1.00 72.69 85 VAL A O 1
ATOM 684 N N . GLN A 1 86 ? 19.009 12.464 -11.002 1.00 79.62 86 GLN A N 1
ATOM 685 C CA . GLN A 1 86 ? 19.671 11.271 -10.479 1.00 79.62 86 GLN A CA 1
ATOM 686 C C . GLN A 1 86 ? 19.141 10.031 -11.195 1.00 79.62 86 GLN A C 1
ATOM 688 O O . GLN A 1 86 ? 17.930 9.841 -11.292 1.00 79.62 86 GLN A O 1
ATOM 693 N N . MET A 1 87 ? 20.051 9.152 -11.618 1.00 79.69 87 MET A N 1
ATOM 694 C CA . MET A 1 87 ? 19.734 7.940 -12.378 1.00 79.69 87 MET A CA 1
ATOM 695 C C . MET A 1 87 ? 18.642 7.086 -11.719 1.00 79.69 87 MET A C 1
ATOM 697 O O . MET A 1 87 ? 17.703 6.685 -12.393 1.00 79.69 87 MET A O 1
ATOM 701 N N . GLU A 1 88 ? 18.710 6.837 -10.406 1.00 79.38 88 GLU A N 1
ATOM 702 C CA . GLU A 1 88 ? 17.687 6.034 -9.718 1.00 79.38 88 GLU A CA 1
ATOM 703 C C . GLU A 1 88 ? 16.287 6.651 -9.792 1.00 79.38 88 GLU A C 1
ATOM 705 O O . GLU A 1 88 ? 15.296 5.931 -9.936 1.00 79.38 88 GLU A O 1
ATOM 710 N N . GLY A 1 89 ? 16.201 7.977 -9.709 1.00 80.56 89 GLY A N 1
ATOM 711 C CA . GLY A 1 89 ? 14.937 8.692 -9.801 1.00 80.56 89 GLY A CA 1
ATOM 712 C C . GLY A 1 89 ? 14.373 8.685 -11.224 1.00 80.56 89 GLY A C 1
ATOM 713 O O . GLY A 1 89 ? 13.192 8.404 -11.399 1.00 80.56 89 GLY A O 1
ATOM 714 N N . ILE A 1 90 ? 15.230 8.848 -12.238 1.00 86.44 90 ILE A N 1
ATOM 715 C CA . ILE A 1 90 ? 14.849 8.717 -13.656 1.00 86.44 90 ILE A CA 1
ATOM 716 C C . ILE A 1 90 ? 14.336 7.300 -13.948 1.00 86.44 90 ILE A C 1
ATOM 718 O O . ILE A 1 90 ? 13.272 7.122 -14.537 1.00 86.44 90 ILE A O 1
ATOM 722 N N . LEU A 1 91 ? 15.057 6.271 -13.489 1.00 88.69 91 LEU A N 1
ATOM 723 C CA . LEU A 1 91 ? 14.632 4.875 -13.630 1.00 88.69 91 LEU A CA 1
ATOM 724 C C . LEU A 1 91 ? 13.268 4.640 -12.970 1.00 88.69 91 LEU A C 1
ATOM 726 O O . LEU A 1 91 ? 12.411 3.965 -13.535 1.00 88.69 91 LEU A O 1
ATOM 730 N N . SER A 1 92 ? 13.055 5.213 -11.789 1.00 87.06 92 SER A N 1
ATOM 731 C CA . SER A 1 92 ? 11.795 5.100 -11.055 1.00 87.06 92 SER A CA 1
ATOM 732 C C . SER A 1 92 ? 10.627 5.741 -11.813 1.00 87.06 92 SER A C 1
ATOM 734 O O . SER A 1 92 ? 9.576 5.119 -11.977 1.00 87.06 92 SER A O 1
ATOM 736 N N . GLU A 1 93 ? 10.829 6.948 -12.334 1.00 87.69 93 GLU A N 1
ATOM 737 C CA . GLU A 1 93 ? 9.864 7.685 -13.154 1.00 87.69 93 GLU A CA 1
ATOM 738 C C . GLU A 1 93 ? 9.465 6.901 -14.409 1.00 87.69 93 GLU A C 1
ATOM 740 O O . GLU A 1 93 ? 8.279 6.647 -14.634 1.00 87.69 93 GLU A O 1
ATOM 745 N N . VAL A 1 94 ? 10.455 6.416 -15.165 1.00 91.38 94 VAL A N 1
ATOM 746 C CA . VAL A 1 94 ? 10.226 5.633 -16.384 1.00 91.38 94 VAL A CA 1
ATOM 747 C C . VAL A 1 94 ? 9.487 4.330 -16.074 1.00 91.38 94 VAL A C 1
ATOM 749 O O . VAL A 1 94 ? 8.487 4.022 -16.720 1.00 91.38 94 VAL A O 1
ATOM 752 N N . ILE A 1 95 ? 9.914 3.558 -15.070 1.00 92.94 95 ILE A N 1
ATOM 753 C CA . ILE A 1 95 ? 9.246 2.292 -14.718 1.00 92.94 95 ILE A CA 1
ATOM 754 C C . ILE A 1 95 ? 7.800 2.528 -14.255 1.00 92.94 95 ILE A C 1
ATOM 756 O O . ILE A 1 95 ? 6.903 1.751 -14.611 1.00 92.94 95 ILE A O 1
ATOM 760 N N . SER A 1 96 ? 7.552 3.602 -13.501 1.00 87.38 96 SER A N 1
ATOM 761 C CA . SER A 1 96 ? 6.207 4.002 -13.078 1.00 87.38 96 SER A CA 1
ATOM 762 C C . SER A 1 96 ? 5.313 4.325 -14.275 1.00 87.38 96 SER A C 1
ATOM 764 O O . SER A 1 96 ? 4.222 3.753 -14.407 1.00 87.38 96 SER A O 1
ATOM 766 N N . ASP A 1 97 ? 5.795 5.160 -15.199 1.00 91.94 97 ASP A N 1
ATOM 767 C CA . ASP A 1 97 ? 5.031 5.558 -16.379 1.00 91.94 97 ASP A CA 1
ATOM 768 C C . ASP A 1 97 ? 4.738 4.370 -17.311 1.00 91.94 97 ASP A C 1
ATOM 770 O O . ASP A 1 97 ? 3.587 4.132 -17.696 1.00 91.94 97 ASP A O 1
ATOM 774 N N . LEU A 1 98 ? 5.743 3.533 -17.582 1.00 93.44 98 LEU A N 1
ATOM 775 C CA . LEU A 1 98 ? 5.573 2.336 -18.405 1.00 93.44 98 LEU A CA 1
ATOM 776 C C . LEU A 1 98 ? 4.581 1.337 -17.793 1.00 93.44 98 LEU A C 1
ATOM 778 O O . LEU A 1 98 ? 3.845 0.662 -18.521 1.00 93.44 98 LEU A O 1
ATOM 782 N N . THR A 1 99 ? 4.536 1.229 -16.463 1.00 89.94 99 THR A N 1
ATOM 783 C CA . THR A 1 99 ? 3.555 0.380 -15.773 1.00 89.94 99 THR A CA 1
ATOM 784 C C . THR A 1 99 ? 2.150 0.974 -15.878 1.00 89.94 99 THR A C 1
ATOM 786 O O . THR A 1 99 ? 1.197 0.256 -16.200 1.00 89.94 99 THR A O 1
ATOM 789 N N . LYS A 1 100 ? 2.009 2.290 -15.679 1.00 85.44 100 LYS A N 1
ATOM 790 C CA . LYS A 1 100 ? 0.739 3.025 -15.810 1.00 85.44 100 LYS A CA 1
ATOM 791 C C . LYS A 1 100 ? 0.138 2.877 -17.211 1.00 85.44 100 LYS A C 1
ATOM 793 O O . LYS A 1 100 ? -1.060 2.615 -17.341 1.00 85.44 100 LYS A O 1
ATOM 798 N N . HIS A 1 101 ? 0.974 2.944 -18.246 1.00 89.31 101 HIS A N 1
ATOM 799 C CA . HIS A 1 101 ? 0.585 2.767 -19.648 1.00 89.31 101 HIS A CA 1
ATOM 800 C C . HIS A 1 101 ? 0.551 1.296 -20.112 1.00 89.31 101 HIS A C 1
ATOM 802 O O . HIS A 1 101 ? 0.285 1.015 -21.281 1.00 89.31 101 HIS A O 1
ATOM 808 N N . LYS A 1 102 ? 0.723 0.334 -19.191 1.00 88.50 102 LYS A N 1
ATOM 809 C CA . LYS A 1 102 ? 0.628 -1.122 -19.427 1.00 88.50 102 LYS A CA 1
ATOM 810 C C . LYS A 1 102 ? 1.667 -1.683 -20.409 1.00 88.50 102 LYS A C 1
ATOM 812 O O . LYS A 1 102 ? 1.441 -2.752 -20.988 1.00 88.50 102 LYS A O 1
ATOM 817 N N . PHE A 1 103 ? 2.800 -1.006 -20.586 1.00 89.50 103 PHE A N 1
ATOM 818 C CA . PHE A 1 103 ? 3.956 -1.560 -21.293 1.00 89.50 103 PHE A CA 1
ATOM 819 C C . PHE A 1 103 ? 4.635 -2.644 -20.452 1.00 89.50 103 PHE A C 1
ATOM 821 O O . PHE A 1 103 ? 4.932 -3.724 -20.968 1.00 89.50 103 PHE A O 1
ATOM 828 N N . LEU A 1 104 ? 4.791 -2.386 -19.150 1.00 91.56 104 LEU A N 1
ATOM 829 C CA . LEU A 1 104 ? 5.313 -3.337 -18.171 1.00 91.56 104 LEU A CA 1
ATOM 830 C C . LEU A 1 104 ? 4.181 -3.978 -17.362 1.00 91.56 104 LEU A C 1
ATOM 832 O O . LEU A 1 104 ? 3.110 -3.399 -17.167 1.00 91.56 104 LEU A O 1
ATOM 836 N N . LYS A 1 105 ? 4.412 -5.210 -16.901 1.00 86.62 105 LYS A N 1
ATOM 837 C CA . LYS A 1 105 ? 3.497 -5.923 -15.998 1.00 86.62 105 LYS A CA 1
ATOM 838 C C . LYS A 1 105 ? 4.089 -5.961 -14.592 1.00 86.62 105 LYS A C 1
ATOM 840 O O . LYS A 1 105 ? 5.299 -6.041 -14.440 1.00 86.62 105 LYS A O 1
ATOM 845 N N . LEU A 1 106 ? 3.226 -5.994 -13.584 1.00 80.25 106 LEU A N 1
ATOM 846 C CA . LEU A 1 106 ? 3.634 -6.396 -12.235 1.00 80.25 106 LEU A CA 1
ATOM 847 C C . LEU A 1 106 ? 4.137 -7.849 -12.238 1.00 80.25 106 LEU A C 1
ATOM 849 O O . LEU A 1 106 ? 3.739 -8.640 -13.102 1.00 80.25 106 LEU A O 1
ATOM 853 N N . ASN A 1 107 ? 4.957 -8.187 -11.251 1.00 80.69 107 ASN A N 1
ATOM 854 C CA . ASN A 1 107 ? 5.744 -9.410 -11.119 1.00 80.69 107 ASN A CA 1
ATOM 855 C C . ASN A 1 107 ? 6.621 -9.692 -12.341 1.00 80.69 107 ASN A C 1
ATOM 857 O O . ASN A 1 107 ? 6.647 -10.823 -12.828 1.00 80.69 107 ASN A O 1
ATOM 861 N N . SER A 1 108 ? 7.281 -8.662 -12.875 1.00 89.31 108 SER A N 1
ATOM 862 C CA . SER A 1 108 ? 8.189 -8.831 -14.009 1.00 89.31 108 SER A CA 1
ATOM 863 C C . SER A 1 108 ? 9.574 -8.271 -13.746 1.00 89.31 108 SER A C 1
ATOM 865 O O . SER A 1 108 ? 9.750 -7.318 -12.982 1.00 89.31 108 SER A O 1
ATOM 867 N N . LYS A 1 109 ? 10.561 -8.883 -14.401 1.00 89.69 109 LYS A N 1
ATOM 868 C CA . LYS A 1 109 ? 11.944 -8.413 -14.396 1.00 89.69 109 LYS A CA 1
ATOM 869 C C . LYS A 1 109 ? 12.253 -7.684 -15.690 1.00 89.69 109 LYS A C 1
ATOM 871 O O . LYS A 1 109 ? 11.878 -8.133 -16.773 1.00 89.69 109 LYS A O 1
ATOM 876 N N . VAL A 1 110 ? 12.963 -6.573 -15.568 1.00 92.69 110 VAL A N 1
ATOM 877 C CA . VAL A 1 110 ? 13.312 -5.706 -16.690 1.00 92.69 110 VAL A CA 1
ATOM 878 C C . VAL A 1 110 ? 14.817 -5.531 -16.731 1.00 92.69 110 VAL A C 1
ATOM 880 O O . VAL A 1 110 ? 15.426 -5.147 -15.733 1.00 92.69 110 VAL A O 1
ATOM 883 N N . LEU A 1 111 ? 15.404 -5.789 -17.895 1.00 90.69 111 LEU A N 1
ATOM 884 C CA . LEU A 1 111 ? 16.763 -5.374 -18.208 1.00 90.69 111 LEU A CA 1
ATOM 885 C C . LEU A 1 111 ? 16.707 -3.943 -18.741 1.00 90.69 111 LEU A C 1
ATOM 887 O O . LEU A 1 111 ? 16.184 -3.710 -19.829 1.00 90.69 111 LEU A O 1
ATOM 891 N N . VAL A 1 112 ? 17.211 -2.987 -17.972 1.00 90.31 112 VAL A N 1
ATOM 892 C CA . VAL A 1 112 ? 17.286 -1.586 -18.378 1.00 90.31 112 VAL A CA 1
ATOM 893 C C . VAL A 1 112 ? 18.682 -1.286 -18.897 1.00 90.31 112 VAL A C 1
ATOM 895 O O . VAL A 1 112 ? 19.670 -1.567 -18.220 1.00 90.31 112 VAL A O 1
ATOM 898 N N . VAL A 1 113 ? 18.758 -0.701 -20.085 1.00 86.25 113 VAL A N 1
ATOM 899 C CA . VAL A 1 113 ? 19.999 -0.245 -20.709 1.00 86.25 113 VAL A CA 1
ATOM 900 C C . VAL A 1 113 ? 19.917 1.267 -20.859 1.00 86.25 113 VAL A C 1
ATOM 902 O O . VAL A 1 113 ? 18.978 1.783 -21.463 1.00 86.25 113 VAL A O 1
ATOM 905 N N . VAL A 1 114 ? 20.887 1.980 -20.302 1.00 84.81 114 VAL A N 1
ATOM 906 C CA . VAL A 1 114 ? 20.954 3.441 -20.402 1.00 84.81 114 VAL A CA 1
ATOM 907 C C . VAL A 1 114 ? 22.336 3.877 -20.862 1.00 84.81 114 VAL A C 1
ATOM 909 O O . VAL A 1 114 ? 23.332 3.233 -20.522 1.00 84.81 114 VAL A O 1
ATOM 912 N N . ASP A 1 115 ? 22.396 4.957 -21.628 1.00 75.75 115 ASP A N 1
ATOM 913 C CA . ASP A 1 115 ? 23.646 5.548 -22.106 1.00 75.75 115 ASP A CA 1
ATOM 914 C C . ASP A 1 115 ? 24.216 6.583 -21.113 1.00 75.75 115 ASP A C 1
ATOM 916 O O . ASP A 1 115 ? 23.805 6.688 -19.943 1.00 75.75 115 ASP A O 1
ATOM 920 N N . SER A 1 116 ? 25.219 7.329 -21.570 1.00 72.62 116 SER A N 1
ATOM 921 C CA . SER A 1 116 ? 25.843 8.419 -20.826 1.00 72.62 116 SER A CA 1
ATOM 922 C C . SER A 1 116 ? 24.904 9.585 -20.535 1.00 72.62 116 SER A C 1
ATOM 924 O O . SER A 1 116 ? 25.112 10.230 -19.507 1.00 72.62 116 SER A O 1
ATOM 926 N N . SER A 1 117 ? 23.857 9.809 -21.336 1.00 73.00 117 SER A N 1
ATOM 927 C CA . SER A 1 117 ? 22.904 10.907 -21.109 1.00 73.00 117 SER A CA 1
ATOM 928 C C . SER A 1 117 ? 22.181 10.764 -19.770 1.00 73.00 117 SER A C 1
ATOM 930 O O . SER A 1 117 ? 21.962 11.726 -19.033 1.00 73.00 117 SER A O 1
ATOM 932 N N . ILE A 1 118 ? 21.909 9.519 -19.372 1.00 74.62 118 ILE A N 1
ATOM 933 C CA . ILE A 1 118 ? 21.245 9.204 -18.105 1.00 74.62 118 ILE A CA 1
ATOM 934 C C . ILE A 1 118 ? 22.254 8.865 -17.008 1.00 74.62 118 ILE A C 1
ATOM 936 O O . ILE A 1 118 ? 22.110 9.292 -15.859 1.00 74.62 118 ILE A O 1
ATOM 940 N N . SER A 1 119 ? 23.272 8.060 -17.326 1.00 68.69 119 SER A N 1
ATOM 941 C CA . SER A 1 119 ? 24.194 7.554 -16.304 1.00 68.69 119 SER A CA 1
ATOM 942 C C . SER A 1 119 ? 25.289 8.550 -15.917 1.00 68.69 119 SER A C 1
ATOM 944 O O . SER A 1 119 ? 25.826 8.427 -14.812 1.00 68.69 119 SER A O 1
ATOM 946 N N . LYS A 1 120 ? 25.603 9.534 -16.778 1.00 69.81 120 LYS A N 1
ATOM 947 C CA . LYS A 1 120 ? 26.611 10.615 -16.660 1.00 69.81 120 LYS A CA 1
ATOM 948 C C . LYS A 1 120 ? 28.065 10.180 -16.427 1.00 69.81 120 LYS A C 1
ATOM 950 O O . LYS A 1 120 ? 28.993 10.867 -16.831 1.00 69.81 120 LYS A O 1
ATOM 955 N N . LYS A 1 121 ? 28.281 9.056 -15.744 1.00 65.25 121 LYS A N 1
ATOM 956 C CA . LYS A 1 121 ? 29.575 8.524 -15.299 1.00 65.25 121 LYS A CA 1
ATOM 957 C C . LYS A 1 121 ? 30.071 7.366 -16.166 1.00 65.25 121 LYS A C 1
ATOM 959 O O . LYS A 1 121 ? 31.270 7.101 -16.193 1.00 65.25 121 LYS A O 1
ATOM 964 N N . TYR A 1 122 ? 29.166 6.664 -16.839 1.00 66.19 122 TYR A N 1
ATOM 965 C CA . TYR A 1 122 ? 29.475 5.502 -17.665 1.00 66.19 122 TYR A CA 1
ATOM 966 C C . TYR A 1 122 ? 28.971 5.742 -19.091 1.00 66.19 122 TYR A C 1
ATOM 968 O O . TYR A 1 122 ? 28.009 6.468 -19.288 1.00 66.19 122 TYR A O 1
ATOM 976 N N . HIS A 1 123 ? 29.612 5.133 -20.089 1.00 68.50 123 HIS A N 1
ATOM 977 C CA . HIS A 1 123 ? 29.148 5.228 -21.484 1.00 68.50 123 HIS A CA 1
ATOM 978 C C . HIS A 1 123 ? 27.868 4.407 -21.695 1.00 68.50 123 HIS A C 1
ATOM 980 O O . HIS A 1 123 ? 26.955 4.803 -22.406 1.00 68.50 123 HIS A O 1
ATOM 986 N N . THR A 1 124 ? 27.788 3.258 -21.024 1.00 73.00 124 THR A N 1
ATOM 987 C CA . THR A 1 124 ? 26.612 2.392 -20.976 1.00 73.00 124 THR A CA 1
ATOM 988 C C . THR A 1 124 ? 26.476 1.823 -19.574 1.00 73.00 124 THR A C 1
ATOM 990 O O . THR A 1 124 ? 27.463 1.367 -18.995 1.00 73.00 124 THR A O 1
ATOM 993 N N . SER A 1 125 ? 25.258 1.783 -19.045 1.00 80.12 125 SER A N 1
ATOM 994 C CA . SER A 1 125 ? 24.921 1.033 -17.836 1.00 80.12 125 SER A CA 1
ATOM 995 C C . SER A 1 125 ? 23.795 0.046 -18.126 1.00 80.12 125 SER A C 1
ATOM 997 O O . SER A 1 125 ? 22.786 0.408 -18.729 1.00 80.12 125 SER A O 1
ATOM 999 N N . ILE A 1 126 ? 23.960 -1.196 -17.667 1.00 83.00 126 ILE A N 1
ATOM 1000 C CA . ILE A 1 126 ? 22.937 -2.243 -17.739 1.00 83.00 126 ILE A CA 1
ATOM 1001 C C . ILE A 1 126 ? 22.516 -2.613 -16.320 1.00 83.00 126 ILE A C 1
ATOM 1003 O O . ILE A 1 126 ? 23.362 -2.916 -15.480 1.00 83.00 126 ILE A O 1
ATOM 1007 N N . LEU A 1 127 ? 21.211 -2.612 -16.057 1.00 85.69 127 LEU A N 1
ATOM 1008 C CA . LEU A 1 127 ? 20.632 -2.927 -14.754 1.00 85.69 127 LEU A CA 1
ATOM 1009 C C . LEU A 1 127 ? 19.517 -3.952 -14.909 1.00 85.69 127 LEU A C 1
ATOM 1011 O O . LEU A 1 127 ? 18.750 -3.903 -15.863 1.00 85.69 127 LEU A O 1
ATOM 1015 N N . ILE A 1 128 ? 19.387 -4.850 -13.937 1.00 88.50 128 ILE A N 1
ATOM 1016 C CA . ILE A 1 128 ? 18.240 -5.755 -13.842 1.00 88.50 128 ILE A CA 1
ATOM 1017 C C . ILE A 1 128 ? 17.390 -5.285 -12.676 1.00 88.50 128 ILE A C 1
ATOM 1019 O O . ILE A 1 128 ? 17.848 -5.270 -11.533 1.00 88.50 128 ILE A O 1
ATOM 1023 N N . LEU A 1 129 ? 16.155 -4.904 -12.974 1.00 86.88 129 LEU A N 1
ATOM 1024 C CA . LEU A 1 129 ? 15.218 -4.359 -12.006 1.00 86.88 129 LEU A CA 1
ATOM 1025 C C . LEU A 1 129 ? 13.992 -5.259 -11.888 1.00 86.88 129 LEU A C 1
ATOM 1027 O O . LEU A 1 129 ? 13.502 -5.817 -12.868 1.00 86.88 129 LEU A O 1
ATOM 1031 N N . ASP A 1 130 ? 13.491 -5.370 -10.666 1.00 87.75 130 ASP A N 1
ATOM 1032 C CA . ASP A 1 130 ? 12.183 -5.941 -10.370 1.00 87.75 130 ASP A CA 1
ATOM 1033 C C . ASP A 1 130 ? 11.178 -4.786 -10.322 1.00 87.75 130 ASP A C 1
ATOM 1035 O O . ASP A 1 130 ? 11.361 -3.841 -9.544 1.00 87.75 130 ASP A O 1
ATOM 1039 N N . VAL A 1 131 ? 10.162 -4.828 -11.191 1.00 86.75 131 VAL A N 1
ATOM 1040 C CA . VAL A 1 131 ? 9.187 -3.734 -11.331 1.00 86.75 131 VAL A CA 1
ATOM 1041 C C . VAL A 1 131 ? 8.507 -3.444 -9.998 1.00 86.75 131 VAL A C 1
ATOM 1043 O O . VAL A 1 131 ? 8.379 -2.285 -9.610 1.00 86.75 131 VAL A O 1
ATOM 1046 N N . ASP A 1 132 ? 8.126 -4.480 -9.259 1.00 80.00 132 ASP A N 1
ATOM 1047 C CA . ASP A 1 132 ? 7.410 -4.351 -7.996 1.00 80.00 132 ASP A CA 1
ATOM 1048 C C . ASP A 1 132 ? 8.301 -3.717 -6.928 1.00 80.00 132 ASP A C 1
ATOM 1050 O O . ASP A 1 132 ? 7.832 -2.870 -6.170 1.00 80.00 132 ASP A O 1
ATOM 1054 N N . LYS A 1 133 ? 9.605 -4.032 -6.913 1.00 78.06 133 LYS A N 1
ATOM 1055 C CA . LYS A 1 133 ? 10.560 -3.380 -5.999 1.00 78.06 133 LYS A CA 1
ATOM 1056 C C . LYS A 1 133 ? 10.749 -1.898 -6.304 1.00 78.06 133 LYS A C 1
ATOM 1058 O O . LYS A 1 133 ? 10.842 -1.100 -5.374 1.00 78.06 133 LYS A O 1
ATOM 1063 N N . VAL A 1 134 ? 10.817 -1.521 -7.582 1.00 82.75 134 VAL A N 1
ATOM 1064 C CA . VAL A 1 134 ? 10.943 -0.109 -7.976 1.00 82.75 134 VAL A CA 1
ATOM 1065 C C . VAL A 1 134 ? 9.684 0.660 -7.577 1.00 82.75 134 VAL A C 1
ATOM 1067 O O . VAL A 1 134 ? 9.779 1.677 -6.896 1.00 82.75 134 VAL A O 1
ATOM 1070 N N . LEU A 1 135 ? 8.499 0.136 -7.904 1.00 79.50 135 LEU A N 1
ATOM 1071 C CA . LEU A 1 135 ? 7.223 0.758 -7.537 1.00 79.50 135 LEU A CA 1
ATOM 1072 C C . LEU A 1 135 ? 7.016 0.822 -6.020 1.00 79.50 135 LEU A C 1
ATOM 1074 O O . LEU A 1 135 ? 6.474 1.804 -5.517 1.00 79.50 135 LEU A O 1
ATOM 1078 N N . TYR A 1 136 ? 7.473 -0.193 -5.285 1.00 71.38 136 TYR A N 1
ATOM 1079 C CA . TYR A 1 136 ? 7.461 -0.189 -3.826 1.00 71.38 136 TYR A CA 1
ATOM 1080 C C . TYR A 1 136 ? 8.293 0.956 -3.254 1.00 71.38 136 TYR A C 1
ATOM 1082 O O . TYR A 1 136 ? 7.800 1.689 -2.400 1.00 71.38 136 TYR A O 1
ATOM 1090 N N . ARG A 1 137 ? 9.520 1.153 -3.756 1.00 73.62 137 ARG A N 1
ATOM 1091 C CA . ARG A 1 137 ? 10.380 2.271 -3.343 1.00 73.62 137 ARG A CA 1
ATOM 1092 C C . ARG A 1 137 ? 9.728 3.618 -3.639 1.00 73.62 137 ARG A C 1
ATOM 1094 O O . ARG A 1 137 ? 9.731 4.474 -2.768 1.00 73.62 137 ARG A O 1
ATOM 1101 N N . ILE A 1 138 ? 9.133 3.793 -4.821 1.00 71.75 138 ILE A N 1
ATOM 1102 C CA . ILE A 1 138 ? 8.419 5.031 -5.180 1.00 71.75 138 ILE A CA 1
ATOM 1103 C C . ILE A 1 138 ? 7.270 5.284 -4.209 1.00 71.75 138 ILE A C 1
ATOM 1105 O O . ILE A 1 138 ? 7.194 6.358 -3.623 1.00 71.75 138 ILE A O 1
ATOM 1109 N N . GLY A 1 139 ? 6.419 4.277 -3.993 1.00 65.12 139 GLY A N 1
ATOM 1110 C CA . GLY A 1 139 ? 5.315 4.370 -3.043 1.00 65.12 139 GLY A CA 1
ATOM 1111 C C . GLY A 1 139 ? 5.798 4.713 -1.634 1.00 65.12 139 GLY A C 1
ATOM 1112 O O . GLY A 1 139 ? 5.184 5.543 -0.976 1.00 65.12 139 GLY A O 1
ATOM 1113 N N . ARG A 1 140 ? 6.921 4.131 -1.192 1.00 65.38 140 ARG A N 1
ATOM 1114 C CA . ARG A 1 140 ? 7.575 4.466 0.080 1.00 65.38 140 ARG A CA 1
ATOM 1115 C C . ARG A 1 140 ? 8.068 5.906 0.146 1.00 65.38 140 ARG A C 1
ATOM 1117 O O . ARG A 1 140 ? 7.760 6.575 1.121 1.00 65.38 140 ARG A O 1
ATOM 1124 N N . PHE A 1 141 ? 8.772 6.406 -0.868 1.00 59.41 141 PHE A N 1
ATOM 1125 C CA . PHE A 1 141 ? 9.229 7.801 -0.885 1.00 59.41 141 PHE A CA 1
ATOM 1126 C C . PHE A 1 141 ? 8.052 8.781 -0.859 1.00 59.41 141 PHE A C 1
ATOM 1128 O O . PHE A 1 141 ? 8.063 9.734 -0.086 1.00 59.41 141 PHE A O 1
ATOM 1135 N N . ASP A 1 142 ? 7.000 8.501 -1.631 1.00 60.50 142 ASP A N 1
ATOM 1136 C CA . ASP A 1 142 ? 5.762 9.285 -1.629 1.00 60.50 142 ASP A CA 1
ATOM 1137 C C . ASP A 1 142 ? 5.068 9.295 -0.256 1.00 60.50 142 ASP A C 1
ATOM 1139 O O . ASP A 1 142 ? 4.410 10.275 0.100 1.00 60.50 142 ASP A O 1
ATOM 1143 N N . LEU A 1 143 ? 5.174 8.194 0.494 1.00 58.88 143 LEU A N 1
ATOM 1144 C CA . LEU A 1 143 ? 4.683 8.074 1.866 1.00 58.88 143 LEU A CA 1
ATOM 1145 C C . LEU A 1 143 ? 5.571 8.853 2.848 1.00 58.88 143 LEU A C 1
ATOM 1147 O O . LEU A 1 143 ? 5.041 9.599 3.669 1.00 58.88 143 LEU A O 1
ATOM 1151 N N . ALA A 1 144 ? 6.894 8.718 2.734 1.00 55.31 144 ALA A N 1
ATOM 1152 C CA . ALA A 1 144 ? 7.890 9.350 3.596 1.00 55.31 144 ALA A CA 1
ATOM 1153 C C . ALA A 1 144 ? 7.896 10.881 3.472 1.00 55.31 144 ALA A C 1
ATOM 1155 O O . ALA A 1 144 ? 7.948 11.584 4.474 1.00 55.31 144 ALA A O 1
ATOM 1156 N N . GLU A 1 145 ? 7.761 11.422 2.257 1.00 53.59 145 GLU A N 1
ATOM 1157 C CA . GLU A 1 145 ? 7.703 12.875 2.032 1.00 53.59 145 GLU A CA 1
ATOM 1158 C C . GLU A 1 145 ? 6.423 13.506 2.618 1.00 53.59 145 GLU A C 1
ATOM 1160 O O . GLU A 1 145 ? 6.369 14.706 2.888 1.00 53.59 145 GLU A O 1
ATOM 1165 N N . LYS A 1 146 ? 5.379 12.696 2.837 1.00 49.25 146 LYS A N 1
ATOM 1166 C CA . LYS A 1 146 ? 4.046 13.151 3.261 1.00 49.25 146 LYS A CA 1
ATOM 1167 C C . LYS A 1 146 ? 3.697 12.788 4.707 1.00 49.25 146 LYS A C 1
ATOM 1169 O O . LYS A 1 146 ? 2.576 13.098 5.119 1.00 49.25 146 LYS A O 1
ATOM 1174 N N . MET A 1 147 ? 4.582 12.128 5.467 1.00 56.09 147 MET A N 1
ATOM 1175 C CA . MET A 1 147 ? 4.296 11.652 6.832 1.00 56.09 147 MET A CA 1
ATOM 1176 C C . MET A 1 147 ? 5.515 11.673 7.766 1.00 56.09 147 MET A C 1
ATOM 1178 O O . MET A 1 147 ? 6.658 11.600 7.339 1.00 56.09 147 MET A O 1
ATOM 1182 N N . SER A 1 148 ? 5.253 11.747 9.071 1.00 53.75 148 SER A N 1
ATOM 1183 C CA . SER A 1 148 ? 6.243 11.922 10.141 1.00 53.75 148 SER A CA 1
ATOM 1184 C C . SER A 1 148 ? 6.998 10.653 10.569 1.00 53.75 148 SER A C 1
ATOM 1186 O O . SER A 1 148 ? 7.897 10.762 11.399 1.00 53.75 148 SER A O 1
ATOM 1188 N N . SER A 1 149 ? 6.699 9.463 10.027 1.00 68.81 149 SER A N 1
ATOM 1189 C CA . SER A 1 149 ? 7.467 8.246 10.347 1.00 68.81 149 SER A CA 1
ATOM 1190 C C . SER A 1 149 ? 7.343 7.164 9.267 1.00 68.81 149 SER A C 1
ATOM 1192 O O . SER A 1 149 ? 6.446 6.319 9.288 1.00 68.81 149 SER A O 1
ATOM 1194 N N . GLU A 1 150 ? 8.272 7.202 8.310 1.00 74.62 150 GLU A N 1
ATOM 1195 C CA . GLU A 1 150 ? 8.455 6.192 7.258 1.00 74.62 150 GLU A CA 1
ATOM 1196 C C . GLU A 1 150 ? 8.541 4.762 7.845 1.00 74.62 150 GLU A C 1
ATOM 1198 O O . GLU A 1 150 ? 7.861 3.846 7.375 1.00 74.62 150 GLU A O 1
ATOM 1203 N N . THR A 1 151 ? 9.257 4.607 8.964 1.00 84.62 151 THR A N 1
ATOM 1204 C CA . THR A 1 151 ? 9.443 3.331 9.667 1.00 84.62 151 THR A CA 1
ATOM 1205 C C . THR A 1 151 ? 8.129 2.675 10.097 1.00 84.62 151 THR A C 1
ATOM 1207 O O . THR A 1 151 ? 7.969 1.473 9.927 1.00 84.62 151 THR A O 1
ATOM 1210 N N . ILE A 1 152 ? 7.158 3.434 10.622 1.00 90.00 152 ILE A N 1
ATOM 1211 C CA . ILE A 1 152 ? 5.883 2.861 11.097 1.00 90.00 152 ILE A CA 1
ATOM 1212 C C . ILE A 1 152 ? 5.113 2.233 9.937 1.00 90.00 152 ILE A C 1
ATOM 1214 O O . ILE A 1 152 ? 4.606 1.116 10.041 1.00 90.00 152 ILE A O 1
ATOM 1218 N N . ILE A 1 153 ? 5.017 2.954 8.820 1.00 87.88 153 ILE A N 1
ATOM 1219 C CA . ILE A 1 153 ? 4.249 2.499 7.661 1.00 87.88 153 ILE A CA 1
ATOM 1220 C C . ILE A 1 153 ? 4.892 1.248 7.068 1.00 87.88 153 ILE A C 1
ATOM 1222 O O . ILE A 1 153 ? 4.180 0.321 6.690 1.00 87.88 153 ILE A O 1
ATOM 1226 N N . GLU A 1 154 ? 6.222 1.193 7.028 1.00 86.31 154 GLU A N 1
ATOM 1227 C CA . GLU A 1 154 ? 6.960 0.002 6.608 1.00 86.31 154 GLU A CA 1
ATOM 1228 C C . GLU A 1 154 ? 6.673 -1.197 7.479 1.00 86.31 154 GLU A C 1
ATOM 1230 O O . GLU A 1 154 ? 6.254 -2.221 6.945 1.00 86.31 154 GLU A O 1
ATOM 1235 N N . THR A 1 155 ? 6.808 -1.054 8.796 1.00 92.00 155 THR A N 1
ATOM 1236 C CA . THR A 1 155 ? 6.545 -2.154 9.721 1.00 92.00 155 THR A CA 1
ATOM 1237 C C . THR A 1 155 ? 5.108 -2.662 9.577 1.00 92.00 155 THR A C 1
ATOM 1239 O O . THR A 1 155 ? 4.861 -3.867 9.585 1.00 92.00 155 THR A O 1
ATOM 1242 N N . ILE A 1 156 ? 4.138 -1.764 9.362 1.00 95.25 156 ILE A N 1
ATOM 1243 C CA . ILE A 1 156 ? 2.743 -2.152 9.107 1.00 95.25 156 ILE A CA 1
ATOM 1244 C C 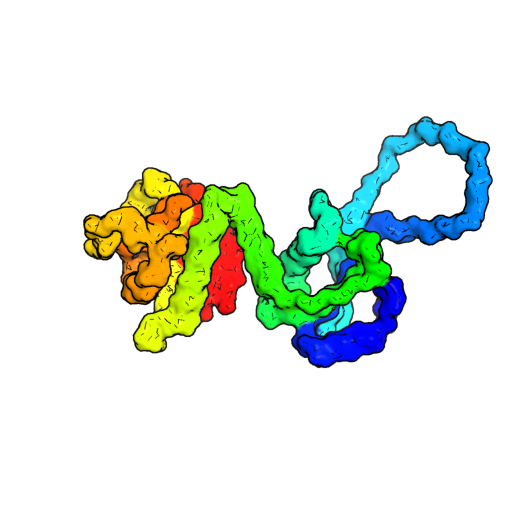. ILE A 1 156 ? 2.569 -2.830 7.743 1.00 95.25 156 ILE A C 1
ATOM 1246 O O . ILE A 1 156 ? 1.798 -3.786 7.638 1.00 95.25 156 ILE A O 1
ATOM 1250 N N . ILE A 1 157 ? 3.260 -2.381 6.692 1.00 92.62 157 ILE A N 1
ATOM 1251 C CA . ILE A 1 157 ? 3.230 -3.043 5.381 1.00 92.62 157 ILE A CA 1
ATOM 1252 C C . ILE A 1 157 ? 3.846 -4.443 5.466 1.00 92.62 157 ILE A C 1
ATOM 1254 O O . ILE A 1 157 ? 3.263 -5.380 4.922 1.00 92.62 157 ILE A O 1
ATOM 1258 N N . GLU A 1 158 ? 4.978 -4.601 6.149 1.00 92.12 158 GLU A N 1
ATOM 1259 C CA . GLU A 1 158 ? 5.640 -5.891 6.360 1.00 92.12 158 GLU A CA 1
ATOM 1260 C C . GLU A 1 158 ? 4.716 -6.854 7.109 1.00 92.12 158 GLU A C 1
ATOM 1262 O O . GLU A 1 158 ? 4.420 -7.945 6.616 1.00 92.12 158 GLU A O 1
ATOM 1267 N N . LEU A 1 159 ? 4.130 -6.400 8.221 1.00 94.94 159 LEU A N 1
ATOM 1268 C CA . LEU A 1 159 ? 3.140 -7.164 8.977 1.00 94.94 159 LEU A CA 1
ATOM 1269 C C . LEU A 1 159 ? 1.915 -7.530 8.122 1.00 94.94 159 LEU A C 1
ATOM 1271 O O . LEU A 1 159 ? 1.410 -8.652 8.180 1.00 94.94 159 LEU A O 1
ATOM 1275 N N . ALA A 1 160 ? 1.442 -6.608 7.282 1.00 95.88 160 ALA A N 1
ATOM 1276 C CA . ALA A 1 160 ? 0.349 -6.858 6.349 1.00 95.88 160 ALA A CA 1
ATOM 1277 C C . ALA A 1 160 ? 0.722 -7.900 5.277 1.00 95.88 160 ALA A C 1
ATOM 1279 O O . ALA A 1 160 ? -0.127 -8.711 4.898 1.00 95.88 160 ALA A O 1
ATOM 1280 N N . GLN A 1 161 ? 1.968 -7.916 4.793 1.00 93.50 161 GLN A N 1
ATOM 1281 C CA . GLN A 1 161 ? 2.453 -8.931 3.852 1.00 93.50 161 GLN A CA 1
ATOM 1282 C C . GLN A 1 161 ? 2.550 -10.308 4.509 1.00 93.50 161 GLN A C 1
ATOM 1284 O O . GLN A 1 161 ? 2.184 -11.301 3.877 1.00 93.50 161 GLN A O 1
ATOM 1289 N N . GLU A 1 162 ? 2.990 -10.380 5.767 1.00 93.19 162 GLU A N 1
ATOM 1290 C CA . GLU A 1 162 ? 2.978 -11.620 6.546 1.00 93.19 162 GLU A CA 1
ATOM 1291 C C . GLU A 1 162 ? 1.552 -12.154 6.701 1.00 93.19 162 GLU A C 1
ATOM 1293 O O . GLU A 1 162 ? 1.282 -13.288 6.308 1.00 93.19 162 GLU A O 1
ATOM 1298 N N . ILE A 1 163 ? 0.604 -11.315 7.138 1.00 95.00 163 ILE A N 1
ATOM 1299 C CA . ILE A 1 163 ? -0.818 -11.687 7.243 1.00 95.00 163 ILE A CA 1
ATOM 1300 C C . ILE A 1 163 ? -1.375 -12.138 5.885 1.00 95.00 163 ILE A C 1
ATOM 1302 O O . ILE A 1 163 ? -2.097 -13.131 5.804 1.00 95.00 163 ILE A O 1
ATOM 1306 N N . GLY A 1 164 ? -1.044 -11.430 4.803 1.00 93.25 164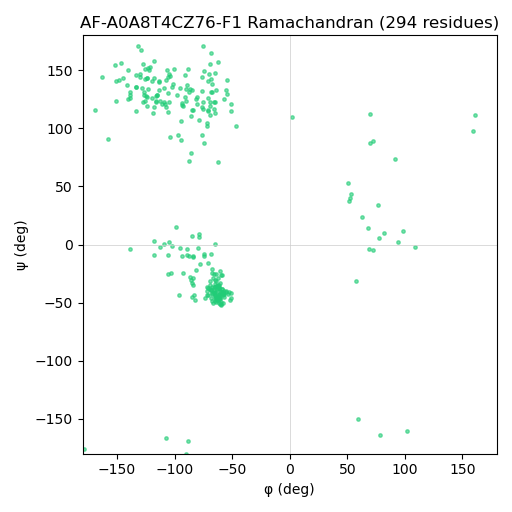 GLY A N 1
ATOM 1307 C CA . GLY A 1 164 ? -1.497 -11.768 3.455 1.00 93.25 164 GLY A CA 1
ATOM 1308 C C . GLY A 1 164 ? -0.963 -13.109 2.945 1.00 93.25 164 GLY A C 1
ATOM 1309 O O . GLY A 1 164 ? -1.672 -13.812 2.218 1.00 93.25 164 GLY A O 1
ATOM 1310 N N . ARG A 1 165 ? 0.264 -13.472 3.337 1.00 90.81 165 ARG A N 1
ATOM 1311 C CA . ARG A 1 165 ? 0.940 -14.716 2.944 1.00 90.81 165 ARG A CA 1
ATOM 1312 C C . ARG A 1 165 ? 0.514 -15.906 3.798 1.00 90.81 165 ARG A C 1
ATOM 1314 O O . ARG A 1 165 ? 0.238 -16.973 3.255 1.00 90.81 165 ARG A O 1
ATOM 1321 N N . GLU A 1 166 ? 0.498 -15.729 5.112 1.00 90.69 166 GLU A N 1
ATOM 1322 C CA . GLU A 1 166 ? 0.266 -16.792 6.093 1.00 90.69 166 GLU A CA 1
ATOM 1323 C C . GLU A 1 166 ? -1.229 -17.032 6.319 1.00 90.69 166 GLU A C 1
ATOM 1325 O O . GLU A 1 166 ? -1.662 -18.166 6.544 1.00 90.69 166 GLU A O 1
ATOM 1330 N N . GLY A 1 167 ? -2.034 -15.970 6.232 1.00 88.94 167 GLY A N 1
ATOM 1331 C CA . GLY A 1 167 ? -3.400 -15.985 6.728 1.00 88.94 167 GLY A CA 1
ATOM 1332 C C . GLY A 1 167 ? -3.438 -16.297 8.227 1.00 88.94 167 GLY A C 1
ATOM 1333 O O . GLY A 1 167 ? -2.508 -15.998 8.973 1.00 88.94 167 GLY A O 1
ATOM 1334 N N . ARG A 1 168 ? -4.520 -16.930 8.682 1.00 87.31 168 ARG A N 1
ATOM 1335 C CA . ARG A 1 168 ? -4.655 -17.432 10.051 1.00 87.31 168 ARG A CA 1
ATOM 1336 C C . ARG A 1 168 ? -5.306 -18.804 10.038 1.00 87.31 168 ARG A C 1
ATOM 1338 O O . ARG A 1 168 ? -6.341 -18.994 9.406 1.00 87.31 168 ARG A O 1
ATOM 1345 N N . GLU A 1 169 ? -4.681 -19.769 10.713 1.00 83.75 169 GLU A N 1
ATOM 1346 C CA . GLU A 1 169 ? -5.189 -21.148 10.825 1.00 83.75 169 GLU A CA 1
ATOM 1347 C C . GLU A 1 169 ? -5.535 -21.779 9.457 1.00 83.75 169 GLU A C 1
ATOM 1349 O O . GLU A 1 169 ? -6.530 -22.485 9.296 1.00 83.75 169 GLU A O 1
ATOM 1354 N N . GLY A 1 170 ? -4.719 -21.482 8.437 1.00 79.88 170 GLY A N 1
ATOM 1355 C CA . GLY A 1 170 ? -4.904 -21.977 7.068 1.00 79.88 170 GLY A CA 1
ATOM 1356 C C . GLY A 1 170 ? -5.996 -21.264 6.262 1.00 79.88 170 GLY A C 1
ATOM 1357 O O . GLY A 1 170 ? -6.278 -21.667 5.133 1.00 79.88 170 GLY A O 1
ATOM 1358 N N . LYS A 1 171 ? -6.608 -20.205 6.804 1.00 87.06 171 LYS A N 1
ATOM 1359 C CA . LYS A 1 171 ? -7.599 -19.372 6.115 1.00 87.06 171 LYS A CA 1
ATOM 1360 C C . LYS A 1 171 ? -7.000 -18.024 5.759 1.00 87.06 171 LYS A C 1
ATOM 1362 O O . LYS A 1 171 ? -6.268 -17.432 6.544 1.00 87.06 171 LYS A O 1
ATOM 1367 N N . LYS A 1 172 ? -7.344 -17.508 4.582 1.00 90.81 172 LYS A N 1
ATOM 1368 C CA . LYS A 1 172 ? -6.999 -16.129 4.233 1.00 90.81 172 LYS A CA 1
ATOM 1369 C C . LYS A 1 172 ? -7.797 -15.172 5.111 1.00 90.81 172 LYS A C 1
ATOM 1371 O O . LYS A 1 172 ? -8.965 -15.429 5.388 1.00 90.81 172 LYS A O 1
ATOM 1376 N N . VAL A 1 173 ? -7.165 -14.077 5.515 1.00 93.06 173 VAL A N 1
ATOM 1377 C CA . VAL A 1 173 ? -7.776 -13.057 6.367 1.00 93.06 173 VAL A CA 1
ATOM 1378 C C . VAL A 1 173 ? -7.632 -11.702 5.689 1.00 93.06 173 VAL A C 1
ATOM 1380 O O . VAL A 1 173 ? -6.563 -11.359 5.184 1.00 93.06 173 VAL A O 1
ATOM 1383 N N . GLY A 1 174 ? -8.733 -10.955 5.617 1.00 94.50 174 GLY A N 1
ATOM 1384 C CA . GLY A 1 174 ? -8.720 -9.566 5.181 1.00 94.50 174 GLY A CA 1
ATOM 1385 C C . GLY A 1 174 ? -8.546 -8.639 6.375 1.00 94.50 174 GLY A C 1
ATOM 1386 O O . GLY A 1 174 ? -9.349 -8.691 7.301 1.00 94.50 174 GLY A O 1
ATOM 1387 N N . THR A 1 175 ? -7.564 -7.746 6.319 1.00 97.25 175 THR A N 1
ATOM 1388 C CA . THR A 1 175 ? -7.182 -6.898 7.460 1.00 97.25 175 THR A CA 1
ATOM 1389 C C . THR A 1 175 ? -7.011 -5.460 7.017 1.00 97.25 175 THR A C 1
ATOM 1391 O O . THR A 1 175 ? -6.402 -5.217 5.980 1.00 97.25 175 THR A O 1
ATOM 1394 N N . LEU A 1 176 ? -7.533 -4.507 7.788 1.00 98.31 176 LEU A N 1
ATOM 1395 C CA . LEU A 1 176 ? -7.388 -3.077 7.526 1.00 98.31 176 LEU A CA 1
ATOM 1396 C C . LEU A 1 176 ? -6.667 -2.412 8.697 1.00 98.31 176 LEU A C 1
ATOM 1398 O O . LEU A 1 176 ? -7.123 -2.515 9.831 1.00 98.31 176 LEU A O 1
ATOM 1402 N N . PHE A 1 177 ? -5.585 -1.709 8.400 1.00 98.38 177 PHE A N 1
ATOM 1403 C CA . PHE A 1 177 ? -4.869 -0.820 9.305 1.00 98.38 177 PHE A CA 1
ATOM 1404 C C . PHE A 1 177 ? -5.111 0.621 8.864 1.00 98.38 177 PHE A C 1
ATOM 1406 O O . PHE A 1 177 ? -5.021 0.907 7.670 1.00 98.38 177 PHE A O 1
ATOM 1413 N N . VAL A 1 178 ? -5.402 1.518 9.802 1.00 98.00 178 VAL A N 1
ATOM 1414 C CA . VAL A 1 178 ? -5.515 2.961 9.565 1.00 98.00 178 VAL A CA 1
ATOM 1415 C C . VAL A 1 178 ? -4.564 3.675 10.513 1.00 98.00 178 VAL A C 1
ATOM 1417 O O . VAL A 1 178 ? -4.692 3.542 11.726 1.00 98.00 178 VAL A O 1
ATOM 1420 N N . ILE A 1 179 ? -3.613 4.406 9.941 1.00 96.56 179 ILE A N 1
ATOM 1421 C CA . ILE A 1 179 ? -2.569 5.156 10.639 1.00 96.56 179 ILE A CA 1
ATOM 1422 C C . ILE A 1 179 ? -2.906 6.637 10.502 1.00 96.56 179 ILE A C 1
ATOM 1424 O O . ILE A 1 179 ? -3.014 7.134 9.376 1.00 96.56 179 ILE A O 1
ATOM 1428 N N . GLY A 1 180 ? -3.098 7.344 11.610 1.00 93.56 180 GLY A N 1
ATOM 1429 C CA . GLY A 1 180 ? -3.433 8.764 11.570 1.00 93.56 180 GLY A CA 1
ATOM 1430 C C . GLY A 1 180 ? -3.575 9.400 12.944 1.00 93.56 180 GLY A C 1
ATOM 1431 O O . GLY A 1 180 ? -3.337 8.772 13.971 1.00 93.56 180 GLY A O 1
ATOM 1432 N N . ASP A 1 181 ? -3.970 10.669 12.948 1.00 92.50 181 ASP A N 1
ATOM 1433 C CA . ASP A 1 181 ? -4.262 11.397 14.179 1.00 92.50 181 ASP A CA 1
ATOM 1434 C C . ASP A 1 181 ? -5.530 10.838 14.853 1.00 92.50 181 ASP A C 1
ATOM 1436 O O . ASP A 1 181 ? -6.555 10.626 14.197 1.00 92.50 181 ASP A O 1
ATOM 1440 N N . GLU A 1 182 ? -5.460 10.569 16.161 1.00 93.88 182 GLU A N 1
ATOM 1441 C CA . GLU A 1 182 ? -6.579 9.976 16.901 1.00 93.88 182 GLU A CA 1
ATOM 1442 C C . GLU A 1 182 ? -7.812 10.884 16.881 1.00 93.88 182 GLU A C 1
ATOM 1444 O O . GLU A 1 182 ? -8.921 10.401 16.645 1.00 93.88 182 GLU A O 1
ATOM 1449 N N . ASP A 1 183 ? -7.637 12.188 17.092 1.00 95.44 183 ASP A N 1
ATOM 1450 C CA . ASP A 1 183 ? -8.742 13.140 17.167 1.00 95.44 183 ASP A CA 1
ATOM 1451 C C . ASP A 1 183 ? -9.410 13.335 15.800 1.00 95.44 183 ASP A C 1
ATOM 1453 O O . ASP A 1 183 ? -10.628 13.519 15.727 1.00 95.44 183 ASP A O 1
ATOM 1457 N N . GLU A 1 184 ? -8.648 13.215 14.710 1.00 95.44 184 GLU A N 1
ATOM 1458 C CA . GLU A 1 184 ? -9.173 13.234 13.341 1.00 95.44 184 GLU A CA 1
ATOM 1459 C C . GLU A 1 184 ? -9.966 11.957 12.996 1.00 95.44 184 GLU A C 1
ATOM 1461 O O . GLU A 1 184 ? -10.986 12.014 12.302 1.00 95.44 184 GLU A O 1
ATOM 1466 N N . LEU A 1 185 ? -9.527 10.792 13.487 1.00 96.75 185 LEU A N 1
ATOM 1467 C CA . LEU A 1 185 ? -10.146 9.492 13.195 1.00 96.75 185 LEU A CA 1
ATOM 1468 C C . LEU A 1 185 ? -11.342 9.161 14.095 1.00 96.75 185 LEU A C 1
ATOM 1470 O O . LEU A 1 185 ? -12.255 8.433 13.686 1.00 96.75 185 LEU A O 1
ATOM 1474 N N . LYS A 1 186 ? -11.358 9.681 15.322 1.00 96.56 186 LYS A N 1
ATOM 1475 C CA . LYS A 1 186 ? -12.358 9.384 16.355 1.00 96.56 186 LYS A CA 1
ATOM 1476 C C . LYS A 1 186 ? -13.815 9.629 15.936 1.00 96.56 186 LYS A C 1
ATOM 1478 O O . LYS A 1 186 ? -14.637 8.766 16.246 1.00 96.56 186 LYS A O 1
ATOM 1483 N N . PRO A 1 187 ? -14.183 10.707 15.209 1.00 97.75 187 PRO A N 1
ATOM 1484 C CA . PRO A 1 187 ? -15.564 10.925 14.764 1.00 97.75 187 PRO A CA 1
ATOM 1485 C C . PRO A 1 187 ? -16.109 9.809 13.863 1.00 97.75 187 PRO A C 1
ATOM 1487 O O . PRO A 1 187 ? -17.315 9.571 13.840 1.00 97.75 187 PRO A O 1
ATOM 1490 N N . TYR A 1 188 ? -15.220 9.110 13.155 1.00 97.50 188 TYR A N 1
ATOM 1491 C CA . TYR A 1 188 ? -15.552 8.048 12.206 1.00 97.50 188 TYR A CA 1
ATOM 1492 C C . TYR A 1 188 ? -15.317 6.648 12.782 1.00 97.50 188 TYR A C 1
ATOM 1494 O O . TYR A 1 188 ? -15.571 5.656 12.109 1.00 97.50 188 TYR A O 1
ATOM 1502 N N . SER A 1 189 ? -14.824 6.541 14.016 1.00 96.94 189 SER A N 1
ATOM 1503 C CA . SER A 1 189 ? -14.389 5.278 14.612 1.00 96.94 189 SER A CA 1
ATOM 1504 C C . SER A 1 189 ? -15.394 4.789 15.652 1.00 96.94 189 SER A C 1
ATOM 1506 O O . SER A 1 189 ? -15.573 5.398 16.706 1.00 96.94 189 SER A O 1
ATOM 1508 N N . LYS A 1 190 ? -16.046 3.655 15.378 1.00 96.75 190 LYS A N 1
ATOM 1509 C CA . LYS A 1 190 ? -16.991 3.001 16.293 1.00 96.75 190 LYS A CA 1
ATOM 1510 C C . LYS A 1 190 ? -16.493 1.620 16.680 1.00 96.75 190 LYS A C 1
ATOM 1512 O O . LYS A 1 190 ? -16.355 0.730 15.849 1.00 96.75 190 LYS A O 1
ATOM 1517 N N . GLN A 1 191 ? -16.257 1.425 17.966 1.00 96.62 191 GLN A N 1
ATOM 1518 C CA . GLN A 1 191 ? -15.773 0.158 18.489 1.00 96.62 191 GLN A CA 1
ATOM 1519 C C . GLN A 1 191 ? -16.867 -0.930 18.385 1.00 96.62 191 GLN A C 1
ATOM 1521 O O . GLN A 1 191 ? -17.928 -0.781 18.990 1.00 96.62 191 GLN A O 1
ATOM 1526 N N . LEU A 1 192 ? -16.622 -2.022 17.642 1.00 94.00 192 LEU A N 1
ATOM 1527 C CA . LEU A 1 192 ? -17.600 -3.117 17.472 1.00 94.00 192 LEU A CA 1
ATOM 1528 C C . LEU A 1 192 ? -17.568 -4.138 18.612 1.00 94.00 192 LEU A C 1
ATOM 1530 O O . LEU A 1 192 ? -18.591 -4.710 18.981 1.00 94.00 192 LEU A O 1
ATOM 1534 N N . ILE A 1 193 ? -16.376 -4.385 19.148 1.00 92.62 193 ILE A N 1
ATOM 1535 C CA . ILE A 1 193 ? -16.106 -5.375 20.196 1.00 92.62 193 ILE A CA 1
ATOM 1536 C C . ILE A 1 193 ? -15.267 -4.748 21.304 1.00 92.62 193 ILE A C 1
ATOM 1538 O O . ILE A 1 193 ? -14.734 -3.662 21.129 1.00 92.62 193 ILE A O 1
ATOM 1542 N N . MET A 1 194 ? -15.064 -5.418 22.434 1.00 95.12 194 MET A N 1
ATOM 1543 C CA . MET A 1 194 ? -14.131 -4.899 23.438 1.00 95.12 194 MET A CA 1
ATOM 1544 C C . MET A 1 194 ? -12.734 -4.703 22.830 1.00 95.12 194 MET A C 1
ATOM 1546 O O . MET A 1 194 ? -12.178 -5.635 22.256 1.00 95.12 194 MET A O 1
ATOM 1550 N N . ASN A 1 195 ? -12.192 -3.487 22.938 1.00 96.69 195 ASN A N 1
ATOM 1551 C CA . ASN A 1 195 ? -10.870 -3.168 22.408 1.00 96.69 195 ASN A CA 1
ATOM 1552 C C . ASN A 1 195 ? -9.795 -3.955 23.184 1.00 96.69 195 ASN A C 1
ATOM 1554 O O . ASN A 1 195 ? -9.641 -3.698 24.383 1.00 96.69 195 ASN A O 1
ATOM 1558 N N . PRO A 1 196 ? -9.041 -4.862 22.534 1.00 96.19 196 PRO A N 1
ATOM 1559 C CA . PRO A 1 196 ? -8.049 -5.688 23.214 1.00 96.19 196 PRO A CA 1
ATOM 1560 C C . PRO A 1 196 ? -6.808 -4.913 23.674 1.00 96.19 196 PRO A C 1
ATOM 1562 O O . PRO A 1 196 ? -6.077 -5.421 24.511 1.00 96.19 196 PRO A O 1
ATOM 1565 N N . PHE A 1 197 ? -6.566 -3.698 23.173 1.00 96.69 197 PHE A N 1
ATOM 1566 C CA . PHE A 1 197 ? -5.419 -2.874 23.583 1.00 96.69 197 PHE A CA 1
ATOM 1567 C C . PHE A 1 197 ? -5.722 -1.978 24.785 1.00 96.69 197 PHE A C 1
ATOM 1569 O O . PHE A 1 197 ? -4.827 -1.365 25.366 1.00 96.69 197 PHE A O 1
ATOM 1576 N N . LYS A 1 198 ? -6.991 -1.895 25.193 1.00 94.12 198 LYS A N 1
ATOM 1577 C CA . LYS A 1 198 ? -7.398 -1.022 26.290 1.00 94.12 198 LYS A CA 1
ATOM 1578 C C . LYS A 1 198 ? -6.782 -1.493 27.610 1.00 94.12 198 LYS A C 1
ATOM 1580 O O . LYS A 1 198 ? -7.057 -2.600 28.061 1.00 94.12 198 LYS A O 1
ATOM 1585 N N . GLY A 1 199 ? -6.036 -0.602 28.263 1.00 92.75 199 GLY A N 1
ATOM 1586 C CA . GLY A 1 199 ? -5.412 -0.853 29.567 1.00 92.75 199 GLY A CA 1
ATOM 1587 C C . GLY A 1 199 ? -3.970 -1.360 29.502 1.00 92.75 199 GLY A C 1
ATOM 1588 O O . GLY A 1 199 ? -3.393 -1.615 30.553 1.00 92.75 199 GLY A O 1
ATOM 1589 N N . TYR A 1 200 ? -3.392 -1.488 28.305 1.00 95.25 200 TYR A N 1
ATOM 1590 C CA . TYR A 1 200 ? -1.959 -1.709 28.128 1.00 95.25 200 TYR A CA 1
ATOM 1591 C C . TYR A 1 200 ? -1.219 -0.372 27.999 1.00 95.25 200 TYR A C 1
ATOM 1593 O O . TYR A 1 200 ? -1.748 0.582 27.431 1.00 95.25 200 TYR A O 1
ATOM 1601 N N . GLU A 1 201 ? 0.008 -0.322 28.517 1.00 95.69 201 GLU A N 1
ATOM 1602 C CA . GLU A 1 201 ? 0.910 0.826 28.349 1.00 95.69 201 GLU A CA 1
ATOM 1603 C C . GLU A 1 201 ? 1.310 1.008 26.878 1.00 95.69 201 GLU A C 1
ATOM 1605 O O . GLU A 1 201 ? 1.446 0.018 26.148 1.00 95.69 201 GLU A O 1
ATOM 1610 N N . LYS A 1 202 ? 1.531 2.261 26.454 1.00 91.88 202 LYS A N 1
ATOM 1611 C CA . LYS A 1 202 ? 1.836 2.615 25.056 1.00 91.88 202 LYS A CA 1
ATOM 1612 C C . LYS A 1 202 ? 3.044 1.854 24.514 1.00 91.88 202 LYS A C 1
ATOM 1614 O O . LYS A 1 202 ? 2.988 1.349 23.400 1.00 91.88 202 LYS A O 1
ATOM 1619 N N . GLU A 1 203 ? 4.085 1.672 25.318 1.00 91.56 203 GLU A N 1
ATOM 1620 C CA . GLU A 1 203 ? 5.321 0.989 24.920 1.00 91.56 203 GLU A CA 1
ATOM 1621 C C . GLU A 1 203 ? 5.076 -0.478 24.529 1.00 91.56 203 GLU A C 1
ATOM 1623 O O . GLU A 1 203 ? 5.778 -1.029 23.684 1.00 91.56 203 GLU A O 1
ATOM 1628 N N . ASN A 1 204 ? 4.051 -1.120 25.104 1.00 94.81 204 ASN A N 1
ATOM 1629 C CA . ASN A 1 204 ? 3.666 -2.484 24.730 1.00 94.81 204 ASN A CA 1
ATOM 1630 C C . ASN A 1 204 ? 2.870 -2.532 23.419 1.00 94.81 204 ASN A C 1
ATOM 1632 O O . ASN A 1 204 ? 2.727 -3.606 22.834 1.00 94.81 204 ASN A O 1
ATOM 1636 N N . LEU A 1 205 ? 2.339 -1.396 22.975 1.00 96.88 205 LEU A N 1
ATOM 1637 C CA . LEU A 1 205 ? 1.495 -1.249 21.793 1.00 96.88 205 LEU A CA 1
ATOM 1638 C C . LEU A 1 205 ? 2.242 -0.608 20.614 1.00 96.88 205 LEU A C 1
ATOM 1640 O O . LEU A 1 205 ? 1.637 -0.412 19.563 1.00 96.88 205 LEU A O 1
ATOM 1644 N N . ASP A 1 206 ? 3.529 -0.304 20.778 1.00 95.38 206 ASP A N 1
ATOM 1645 C CA . ASP A 1 206 ? 4.405 0.272 19.760 1.00 95.38 206 ASP A CA 1
ATOM 1646 C C . ASP A 1 206 ? 4.812 -0.783 18.716 1.00 95.38 206 ASP A C 1
ATOM 1648 O O . ASP A 1 206 ? 5.493 -1.764 19.028 1.00 95.38 206 ASP A O 1
ATOM 1652 N N . VAL A 1 207 ? 4.404 -0.576 17.461 1.00 94.25 207 VAL A N 1
ATOM 1653 C CA . VAL A 1 207 ? 4.692 -1.500 16.353 1.00 94.25 207 VAL A CA 1
ATOM 1654 C C . VAL A 1 207 ? 6.177 -1.580 15.997 1.00 94.25 207 VAL A C 1
ATOM 1656 O O . VAL A 1 207 ? 6.630 -2.617 15.521 1.00 94.25 207 VAL A O 1
ATOM 1659 N N . VAL A 1 208 ? 6.942 -0.510 16.211 1.00 90.56 208 VAL A N 1
ATOM 1660 C CA . VAL A 1 208 ? 8.354 -0.421 15.820 1.00 90.56 208 VAL A CA 1
ATOM 1661 C C . VAL A 1 208 ? 9.245 -1.030 16.895 1.00 90.56 208 VAL A C 1
ATOM 1663 O O . VAL A 1 208 ? 10.159 -1.795 16.588 1.00 90.56 208 VAL A O 1
ATOM 1666 N N . ASN A 1 209 ? 8.983 -0.701 18.159 1.00 90.62 209 ASN A N 1
ATOM 1667 C CA . ASN A 1 209 ? 9.874 -1.053 19.262 1.00 90.62 209 ASN A CA 1
ATOM 1668 C C . ASN A 1 209 ? 9.513 -2.386 19.938 1.00 90.62 209 ASN A C 1
ATOM 1670 O O . ASN A 1 209 ? 10.397 -3.041 20.498 1.00 90.62 209 ASN A O 1
ATOM 1674 N N . ASN A 1 210 ? 8.255 -2.841 19.869 1.00 93.12 210 ASN A N 1
ATOM 1675 C CA . ASN A 1 210 ? 7.848 -4.119 20.454 1.00 93.12 210 ASN A CA 1
ATOM 1676 C C . ASN A 1 210 ? 7.818 -5.257 19.420 1.00 93.12 210 ASN A C 1
ATOM 1678 O O . ASN A 1 210 ? 6.796 -5.545 18.795 1.00 93.12 210 ASN A O 1
ATOM 1682 N N . GLN A 1 211 ? 8.919 -6.005 19.332 1.00 86.62 211 GLN A N 1
ATOM 1683 C CA . GLN A 1 211 ? 9.058 -7.146 18.415 1.00 86.62 211 GLN A CA 1
ATOM 1684 C C . GLN A 1 211 ? 8.038 -8.278 18.645 1.00 86.62 211 GLN A C 1
ATOM 1686 O O . GLN A 1 211 ? 7.762 -9.050 17.730 1.00 86.62 211 GLN A O 1
ATOM 1691 N N . ASN A 1 212 ? 7.452 -8.388 19.843 1.00 87.94 212 ASN A N 1
ATOM 1692 C CA . ASN A 1 212 ? 6.477 -9.439 20.156 1.00 87.94 212 ASN A CA 1
ATOM 1693 C C . ASN A 1 212 ? 5.036 -9.051 19.789 1.00 87.94 212 ASN A C 1
ATOM 1695 O O . ASN A 1 212 ? 4.134 -9.893 19.843 1.00 87.94 212 ASN A O 1
ATOM 1699 N N . LEU A 1 213 ? 4.792 -7.787 19.431 1.00 94.31 213 LEU A N 1
ATOM 1700 C CA . LEU A 1 213 ? 3.446 -7.303 19.143 1.00 94.31 213 LEU A CA 1
ATOM 1701 C C . LEU A 1 213 ? 2.887 -7.913 17.852 1.00 94.31 213 LEU A C 1
ATOM 1703 O O . LEU A 1 213 ? 1.702 -8.237 17.805 1.00 94.31 213 LEU A O 1
ATOM 1707 N N . GLY A 1 214 ? 3.733 -8.152 16.844 1.00 93.31 214 GLY A N 1
ATOM 1708 C CA . GLY A 1 214 ? 3.326 -8.666 15.530 1.00 93.31 214 GLY A CA 1
ATOM 1709 C C . GLY A 1 214 ? 2.462 -9.931 15.598 1.00 93.31 214 GLY A C 1
ATOM 1710 O O . GLY A 1 214 ? 1.375 -9.964 15.023 1.00 93.31 214 GLY A O 1
ATOM 1711 N N . GLU A 1 215 ? 2.866 -10.935 16.380 1.00 91.81 215 GLU A N 1
ATOM 1712 C CA . GLU A 1 215 ? 2.086 -12.172 16.563 1.00 91.81 215 GLU A CA 1
ATOM 1713 C C . GLU A 1 215 ? 0.728 -11.921 17.237 1.00 91.81 215 GLU A C 1
ATOM 1715 O O . GLU A 1 215 ? -0.285 -12.533 16.890 1.00 91.81 215 GLU A O 1
ATOM 1720 N N . THR A 1 216 ? 0.666 -10.970 18.171 1.00 94.94 216 THR A N 1
ATOM 1721 C CA . THR A 1 216 ? -0.600 -10.552 18.791 1.00 94.94 216 THR A CA 1
ATOM 1722 C C . THR A 1 216 ? -1.522 -9.904 17.757 1.00 94.94 216 THR A C 1
ATOM 1724 O O . THR A 1 216 ? -2.703 -10.245 17.679 1.00 94.94 216 THR A O 1
ATOM 1727 N N . ILE A 1 217 ? -0.983 -9.038 16.894 1.00 96.25 217 ILE A N 1
ATOM 1728 C CA . ILE A 1 217 ? -1.748 -8.416 15.808 1.00 96.25 217 ILE A CA 1
ATOM 1729 C C . ILE A 1 217 ? -2.237 -9.459 14.801 1.00 96.25 217 ILE A C 1
ATOM 1731 O O . ILE A 1 217 ? -3.404 -9.416 14.412 1.00 96.25 217 ILE A O 1
ATOM 1735 N N . LYS A 1 218 ? -1.410 -10.444 14.427 1.00 93.88 218 LYS A N 1
ATOM 1736 C CA . LYS A 1 218 ? -1.831 -11.561 13.561 1.00 93.88 218 LYS A CA 1
ATOM 1737 C C . LYS A 1 218 ? -2.987 -12.358 14.167 1.00 93.88 218 LYS A C 1
ATOM 1739 O O . LYS A 1 218 ? -3.909 -12.738 13.447 1.00 93.88 218 LYS A O 1
ATOM 1744 N N . ASN A 1 219 ? -2.990 -12.570 15.485 1.00 93.06 219 ASN A N 1
ATOM 1745 C CA . ASN A 1 219 ? -4.109 -13.219 16.176 1.00 93.06 219 ASN A CA 1
ATOM 1746 C C . ASN A 1 219 ? -5.394 -12.380 16.129 1.00 93.06 219 ASN A C 1
ATOM 1748 O O . ASN A 1 219 ? -6.485 -12.928 15.982 1.00 93.06 219 ASN A O 1
ATOM 1752 N N . PHE A 1 220 ? -5.278 -11.055 16.214 1.00 95.38 220 PHE A N 1
ATOM 1753 C CA . PHE A 1 220 ? -6.409 -10.128 16.132 1.00 95.38 220 PHE A CA 1
ATOM 1754 C C . PHE A 1 220 ? -6.825 -9.776 14.698 1.00 95.38 220 PHE A C 1
ATOM 1756 O O . PHE A 1 220 ? -7.899 -9.217 14.499 1.00 95.38 220 PHE A O 1
ATOM 1763 N N . ALA A 1 221 ? -6.034 -10.134 13.685 1.00 95.06 221 ALA A N 1
ATOM 1764 C CA . ALA A 1 221 ? -6.307 -9.817 12.283 1.00 95.06 221 ALA A CA 1
ATOM 1765 C C . ALA A 1 221 ? -7.643 -10.381 11.777 1.00 95.06 221 ALA A C 1
ATOM 1767 O O . ALA A 1 221 ? -8.244 -9.823 10.865 1.00 95.06 221 ALA A O 1
ATOM 1768 N N . GLN A 1 222 ? -8.117 -11.472 12.382 1.00 92.56 222 GLN A N 1
ATOM 1769 C CA . GLN A 1 222 ? -9.394 -12.112 12.060 1.00 92.56 222 GLN A CA 1
ATOM 1770 C C . GLN A 1 222 ? -10.630 -11.360 12.579 1.00 92.56 222 GLN A C 1
ATOM 1772 O O . GLN A 1 222 ? -11.754 -11.761 12.280 1.00 92.56 222 GLN A O 1
ATOM 1777 N N . LEU A 1 223 ? -10.444 -10.324 13.402 1.00 94.00 223 LEU A N 1
ATOM 1778 C CA . LEU A 1 223 ? -11.542 -9.526 13.934 1.00 94.00 223 LEU A CA 1
ATOM 1779 C C . LEU A 1 223 ? -12.177 -8.676 12.828 1.00 94.00 223 LEU A C 1
ATOM 1781 O O . LEU A 1 223 ? -11.504 -8.193 11.915 1.00 94.00 223 LEU A O 1
ATOM 1785 N N . ASP A 1 224 ? -13.488 -8.461 12.927 1.00 91.81 224 ASP A N 1
ATOM 1786 C CA . ASP A 1 224 ? -14.165 -7.541 12.019 1.00 91.81 224 ASP A CA 1
ATOM 1787 C C . ASP A 1 224 ? -13.894 -6.084 12.405 1.00 91.81 224 ASP A C 1
ATOM 1789 O O . ASP A 1 224 ? -13.815 -5.754 13.582 1.00 91.81 224 ASP A O 1
ATOM 1793 N N . GLY A 1 225 ? -13.772 -5.211 11.407 1.00 94.94 225 GLY A N 1
ATOM 1794 C CA . GLY A 1 225 ? -13.317 -3.829 11.552 1.00 94.94 225 GLY A CA 1
ATOM 1795 C C . GLY A 1 225 ? -11.857 -3.607 11.142 1.00 94.94 225 GLY A C 1
ATOM 1796 O O . GLY A 1 225 ? -11.283 -4.365 10.349 1.00 94.94 225 GLY A O 1
ATOM 1797 N N . ALA A 1 226 ? -11.301 -2.506 11.635 1.00 97.88 226 ALA A N 1
ATOM 1798 C CA . ALA A 1 226 ? -9.955 -2.022 11.384 1.00 97.88 226 ALA A CA 1
ATOM 1799 C C . ALA A 1 226 ? -9.132 -1.976 12.677 1.00 97.88 226 ALA A C 1
ATOM 1801 O O . ALA A 1 226 ? -9.679 -1.893 13.782 1.00 97.88 226 ALA A O 1
ATOM 1802 N N . PHE A 1 227 ? -7.814 -1.995 12.510 1.00 98.56 227 PHE A N 1
ATOM 1803 C CA . PHE A 1 227 ? -6.871 -1.506 13.501 1.00 98.56 227 PHE A CA 1
ATOM 1804 C C . PHE A 1 227 ? -6.693 -0.001 13.325 1.00 98.56 227 PHE A C 1
ATOM 1806 O O . PHE A 1 227 ? -6.483 0.456 12.200 1.00 98.56 227 PHE A O 1
ATOM 1813 N N . ILE A 1 228 ? -6.747 0.745 14.424 1.00 98.19 228 ILE A N 1
ATOM 1814 C CA . ILE A 1 228 ? -6.412 2.171 14.450 1.00 98.19 228 ILE A CA 1
ATOM 1815 C C . ILE A 1 228 ? -5.058 2.326 15.128 1.00 98.19 228 ILE A C 1
ATOM 1817 O O . ILE A 1 228 ? -4.851 1.765 16.204 1.00 98.19 228 ILE A O 1
ATOM 1821 N N . ILE A 1 229 ? -4.157 3.062 14.488 1.00 97.44 229 ILE A N 1
ATOM 1822 C CA . ILE A 1 229 ? -2.778 3.286 14.918 1.00 97.44 229 ILE A CA 1
ATOM 1823 C C . ILE A 1 229 ? -2.535 4.796 14.908 1.00 97.44 229 ILE A C 1
ATOM 1825 O O . ILE A 1 229 ? -2.930 5.470 13.953 1.00 97.44 229 ILE A O 1
ATOM 1829 N N . ASP A 1 230 ? -1.918 5.327 15.960 1.00 94.06 230 ASP A N 1
ATOM 1830 C CA . ASP A 1 230 ? -1.544 6.742 15.992 1.00 94.06 230 ASP A CA 1
ATOM 1831 C C . ASP A 1 230 ? -0.308 7.033 15.118 1.00 94.06 230 ASP A C 1
ATOM 1833 O O . ASP A 1 230 ? 0.375 6.135 14.620 1.00 94.06 230 ASP A O 1
ATOM 1837 N N . ASN A 1 231 ? 0.009 8.313 14.922 1.00 90.12 231 ASN A N 1
ATOM 1838 C CA . ASN A 1 231 ? 1.194 8.724 14.157 1.00 90.12 231 ASN A CA 1
ATOM 1839 C C . ASN A 1 231 ? 2.531 8.388 14.853 1.00 90.12 231 ASN A C 1
ATOM 1841 O O . ASN A 1 231 ? 3.588 8.561 14.247 1.00 90.12 231 ASN A O 1
ATOM 1845 N N . GLU A 1 232 ? 2.493 7.937 16.109 1.00 90.31 232 GLU A N 1
ATOM 1846 C CA . GLU A 1 232 ? 3.656 7.514 16.897 1.00 90.31 232 GLU A CA 1
ATOM 1847 C C . GLU A 1 232 ? 3.891 5.996 16.798 1.00 90.31 232 GLU A C 1
ATOM 1849 O O . GLU A 1 232 ? 4.957 5.518 17.174 1.00 90.31 232 GLU A O 1
ATOM 1854 N N . GLY A 1 233 ? 2.949 5.245 16.216 1.00 92.12 233 GLY A N 1
ATOM 1855 C CA . GLY A 1 233 ? 3.085 3.816 15.933 1.00 92.12 233 GLY A CA 1
ATOM 1856 C C . GLY A 1 233 ? 2.424 2.926 16.975 1.00 92.12 233 GLY A C 1
ATOM 1857 O O . GLY A 1 233 ? 2.628 1.711 16.953 1.00 92.12 233 GLY A O 1
ATOM 1858 N N . HIS A 1 234 ? 1.618 3.500 17.866 1.00 96.00 234 HIS A N 1
ATOM 1859 C CA . HIS A 1 234 ? 0.897 2.752 18.882 1.00 96.00 234 HIS A CA 1
ATOM 1860 C C . HIS A 1 234 ? -0.450 2.270 18.353 1.00 96.00 234 HIS A C 1
ATOM 1862 O O . HIS A 1 234 ? -1.257 3.044 17.832 1.00 96.00 234 HIS A O 1
ATOM 1868 N N . PHE A 1 235 ? -0.740 0.987 18.547 1.00 97.88 235 PHE A N 1
ATOM 1869 C CA . PHE A 1 235 ? -2.071 0.447 18.292 1.00 97.88 235 PHE A CA 1
ATOM 1870 C C . PHE A 1 235 ? -3.082 0.982 19.314 1.00 97.88 235 PHE A C 1
ATOM 1872 O O . PHE A 1 235 ? -3.064 0.607 20.483 1.00 97.88 235 PHE A O 1
ATOM 1879 N N . LEU A 1 236 ? -4.016 1.815 18.857 1.00 97.38 236 LEU A N 1
ATOM 1880 C CA . LEU A 1 236 ? -5.065 2.406 19.689 1.00 97.38 236 LEU A CA 1
ATOM 1881 C C . LEU A 1 236 ? -6.254 1.464 19.867 1.00 97.38 236 LEU A C 1
ATOM 1883 O O . LEU A 1 236 ? -6.810 1.340 20.959 1.00 97.38 236 LEU A O 1
ATOM 1887 N N . SER A 1 237 ? -6.684 0.806 18.786 1.00 98.06 237 SER A N 1
ATOM 1888 C CA . SER A 1 237 ? -7.814 -0.129 18.823 1.00 98.06 237 SER A CA 1
ATOM 1889 C C . SER A 1 237 ? -7.726 -1.225 17.769 1.00 98.06 237 SER A C 1
ATOM 1891 O O . SER A 1 237 ? -7.113 -1.045 16.719 1.00 98.06 237 SER A O 1
ATOM 1893 N N . ALA A 1 238 ? -8.363 -2.361 18.054 1.00 97.81 238 ALA A N 1
ATOM 1894 C CA . ALA A 1 238 ? -8.695 -3.393 17.077 1.00 97.81 238 ALA A CA 1
ATOM 1895 C C . ALA A 1 238 ? -10.204 -3.624 17.075 1.00 97.81 238 ALA A C 1
ATOM 1897 O O . ALA A 1 238 ? -10.865 -3.493 18.108 1.00 97.81 238 ALA A O 1
ATOM 1898 N N . GLY A 1 239 ? -10.739 -4.018 15.926 1.00 96.75 239 GLY A N 1
ATOM 1899 C CA . GLY A 1 239 ? -12.165 -4.277 15.776 1.00 96.75 239 GLY A CA 1
ATOM 1900 C C . GLY A 1 239 ? -13.011 -3.006 15.662 1.00 96.75 239 GLY A C 1
ATOM 1901 O O . GLY A 1 239 ? -14.133 -2.939 16.171 1.00 96.75 239 GLY A O 1
ATOM 1902 N N . THR A 1 240 ? -12.449 -1.972 15.037 1.00 97.88 240 THR A N 1
ATOM 1903 C CA . THR A 1 240 ? -13.090 -0.664 14.887 1.00 97.88 240 THR A CA 1
ATOM 1904 C C . THR A 1 240 ? -13.832 -0.581 13.561 1.00 97.88 240 THR A C 1
ATOM 1906 O O . THR A 1 240 ? -13.246 -0.738 12.492 1.00 97.88 240 THR A O 1
ATOM 1909 N N . TYR A 1 241 ? -15.135 -0.329 13.611 1.00 97.44 241 TYR A N 1
ATOM 1910 C CA . TYR A 1 241 ? -15.925 0.016 12.439 1.00 97.44 241 TYR A CA 1
ATOM 1911 C C . TYR A 1 241 ? -15.657 1.461 12.034 1.00 97.44 241 TYR A C 1
ATOM 1913 O O . TYR A 1 241 ? -15.701 2.363 12.872 1.00 97.44 241 TYR A O 1
ATOM 1921 N N . LEU A 1 242 ? -15.409 1.665 10.744 1.00 97.62 242 LEU A N 1
ATOM 1922 C CA . LEU A 1 242 ? -15.245 2.986 10.156 1.00 97.62 242 LEU A CA 1
ATOM 1923 C C . LEU A 1 242 ? -16.592 3.437 9.591 1.00 97.62 242 LEU A C 1
ATOM 1925 O O . LEU A 1 242 ? -17.045 2.922 8.569 1.00 97.62 242 LEU A O 1
ATOM 1929 N N . ASP A 1 243 ? -17.228 4.379 10.278 1.00 96.31 243 ASP A N 1
ATOM 1930 C CA . ASP A 1 243 ? -18.495 4.986 9.885 1.00 96.31 243 ASP A CA 1
ATOM 1931 C C . ASP A 1 243 ? -18.239 6.157 8.936 1.00 96.31 243 ASP A C 1
ATOM 1933 O O . ASP A 1 243 ? -18.190 7.322 9.327 1.00 96.31 243 ASP A O 1
ATOM 1937 N N . VAL A 1 244 ? -17.985 5.805 7.680 1.00 95.00 244 VAL A N 1
ATOM 1938 C CA . VAL A 1 244 ? -17.620 6.727 6.605 1.00 95.00 244 VAL A CA 1
ATOM 1939 C C . VAL A 1 244 ? -18.584 6.571 5.438 1.00 95.00 244 VAL A C 1
ATOM 1941 O O . VAL A 1 244 ? -19.006 5.459 5.114 1.00 95.00 244 VAL A O 1
ATOM 1944 N N . ASP A 1 245 ? -18.921 7.681 4.783 1.00 92.38 245 ASP A N 1
ATOM 1945 C CA . ASP A 1 245 ? -19.742 7.627 3.576 1.00 92.38 245 ASP A CA 1
ATOM 1946 C C . ASP A 1 245 ? -18.928 7.043 2.415 1.00 92.38 245 ASP A C 1
ATOM 1948 O O . ASP A 1 245 ? -17.828 7.498 2.095 1.00 92.38 245 ASP A O 1
ATOM 1952 N N . THR A 1 246 ? -19.475 6.001 1.795 1.00 90.50 246 THR A N 1
ATOM 1953 C CA . THR A 1 246 ? -18.859 5.293 0.667 1.00 90.50 246 THR A CA 1
ATOM 1954 C C . THR A 1 246 ? -19.699 5.380 -0.606 1.00 90.50 246 THR A C 1
ATOM 1956 O O . THR A 1 246 ? -19.318 4.800 -1.622 1.00 90.50 246 THR A O 1
ATOM 1959 N N . SER A 1 247 ? -20.815 6.117 -0.578 1.00 85.94 247 SER A N 1
ATOM 1960 C CA . SER A 1 247 ? -21.823 6.152 -1.646 1.00 85.94 247 SER A CA 1
ATOM 1961 C C . SER A 1 247 ? -21.262 6.656 -2.979 1.00 85.94 247 SER A C 1
ATOM 1963 O O . SER A 1 247 ? -21.599 6.124 -4.036 1.00 85.94 247 SER A O 1
ATOM 1965 N N . ASP A 1 248 ? -20.351 7.631 -2.926 1.00 83.44 248 ASP A N 1
ATOM 1966 C CA . ASP A 1 248 ? -19.724 8.232 -4.110 1.00 83.44 248 ASP A CA 1
ATOM 1967 C C . ASP A 1 248 ? -18.437 7.517 -4.557 1.00 83.44 248 ASP A C 1
ATOM 1969 O O . ASP A 1 248 ? -17.843 7.851 -5.590 1.00 83.44 248 ASP A O 1
ATOM 1973 N N . ILE A 1 249 ? -17.989 6.504 -3.811 1.00 85.38 249 ILE A N 1
ATOM 1974 C CA . ILE A 1 249 ? -16.773 5.760 -4.136 1.00 85.38 249 ILE A CA 1
ATOM 1975 C C . ILE A 1 249 ? -17.120 4.685 -5.151 1.00 85.38 249 ILE A C 1
ATOM 1977 O O . ILE A 1 249 ? -17.841 3.737 -4.860 1.00 85.38 249 ILE A O 1
ATOM 1981 N N . LYS A 1 250 ? -16.553 4.793 -6.354 1.00 80.69 250 LYS A N 1
ATOM 1982 C CA . LYS A 1 250 ? -16.697 3.766 -7.391 1.00 80.69 250 LYS A CA 1
ATOM 1983 C C . LYS A 1 250 ? -15.747 2.597 -7.097 1.00 80.69 250 LYS A C 1
ATOM 1985 O O . LYS A 1 250 ? -14.540 2.757 -7.301 1.00 80.69 250 LYS A O 1
ATOM 1990 N N . PRO A 1 251 ? -16.234 1.422 -6.649 1.00 76.44 251 PRO A N 1
ATOM 1991 C CA . PRO A 1 251 ? -15.361 0.283 -6.405 1.00 76.44 251 PRO A CA 1
ATOM 1992 C C . PRO A 1 251 ? -14.776 -0.236 -7.719 1.00 76.44 251 PRO A C 1
ATOM 1994 O O . PRO A 1 251 ? -15.482 -0.410 -8.715 1.00 76.44 251 PRO A O 1
ATOM 1997 N N . PHE A 1 252 ? -13.488 -0.569 -7.707 1.00 78.12 252 PHE A N 1
ATOM 1998 C CA . PHE A 1 252 ? -12.931 -1.426 -8.748 1.00 78.12 252 PHE A CA 1
ATOM 1999 C C . PHE A 1 252 ? -13.472 -2.855 -8.595 1.00 78.12 252 PHE A C 1
ATOM 2001 O O . PHE A 1 252 ? -13.833 -3.292 -7.502 1.00 78.12 252 PHE A O 1
ATOM 2008 N N . ALA A 1 253 ? -13.486 -3.621 -9.687 1.00 74.81 253 ALA A N 1
ATOM 2009 C CA . ALA A 1 253 ? -13.921 -5.014 -9.645 1.00 74.81 253 ALA A CA 1
ATOM 2010 C C . ALA A 1 253 ? -13.129 -5.823 -8.593 1.00 74.81 253 ALA A C 1
ATOM 2012 O O . ALA A 1 253 ? -11.895 -5.801 -8.568 1.00 74.81 253 ALA A 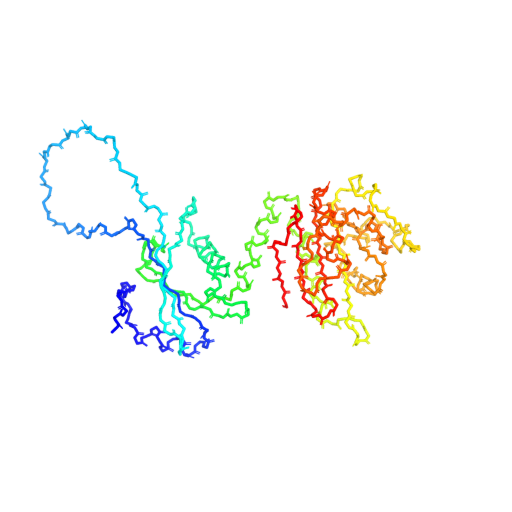O 1
ATOM 2013 N N . GLY A 1 254 ? -13.849 -6.538 -7.721 1.00 79.06 254 GLY A N 1
ATOM 2014 C CA . GLY A 1 254 ? -13.271 -7.344 -6.638 1.00 79.06 254 GLY A CA 1
ATOM 2015 C C . GLY A 1 254 ? -12.886 -6.565 -5.374 1.00 79.06 254 GLY A C 1
ATOM 2016 O O . GLY A 1 254 ? -12.210 -7.125 -4.511 1.00 79.06 254 GLY A O 1
ATOM 2017 N N . TRP A 1 255 ? -13.268 -5.290 -5.260 1.00 86.38 255 TRP A N 1
ATOM 2018 C CA . TRP A 1 255 ? -13.146 -4.518 -4.022 1.00 86.38 255 TRP A CA 1
ATOM 2019 C C . TRP A 1 255 ? -14.373 -4.738 -3.135 1.00 86.38 255 TRP A C 1
ATOM 2021 O O . TRP A 1 255 ? -15.503 -4.707 -3.614 1.00 86.38 255 TRP A O 1
ATOM 2031 N N . GLY A 1 256 ? -14.129 -4.987 -1.850 1.00 89.31 256 GLY A N 1
ATOM 2032 C CA . GLY A 1 256 ? -15.153 -5.190 -0.828 1.00 89.31 256 GLY A CA 1
ATOM 2033 C C . GLY A 1 256 ? -15.265 -4.010 0.137 1.00 89.31 256 GLY A C 1
ATOM 2034 O O . GLY A 1 256 ? -14.701 -2.938 -0.084 1.00 89.31 256 GLY A O 1
ATOM 2035 N N . THR A 1 257 ? -15.960 -4.233 1.251 1.00 90.75 257 THR A N 1
ATOM 2036 C CA . THR A 1 257 ? -16.255 -3.213 2.273 1.00 90.75 257 THR A CA 1
ATOM 2037 C C . THR A 1 257 ? -14.998 -2.556 2.846 1.00 90.75 257 THR A C 1
ATOM 2039 O O . THR A 1 257 ? -14.929 -1.332 2.906 1.00 90.75 257 THR A O 1
ATOM 2042 N N . LYS A 1 258 ? -13.958 -3.332 3.183 1.00 94.62 258 LYS A N 1
ATOM 2043 C CA . LYS A 1 258 ? -12.695 -2.777 3.704 1.00 94.62 258 LYS A CA 1
ATOM 2044 C C . LYS A 1 258 ? -11.949 -1.911 2.672 1.00 94.62 258 LYS A C 1
ATOM 2046 O O . LYS A 1 258 ? -11.290 -0.954 3.063 1.00 94.62 258 LYS A O 1
ATOM 2051 N N . HIS A 1 259 ? -12.075 -2.186 1.365 1.00 94.88 259 HIS A N 1
ATOM 2052 C CA . HIS A 1 259 ? -11.503 -1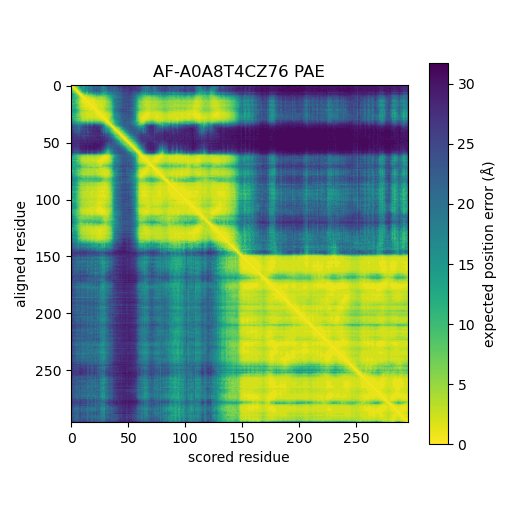.326 0.311 1.00 94.88 259 HIS A CA 1
ATOM 2053 C C . HIS A 1 259 ? -12.211 0.026 0.248 1.00 94.88 259 HIS A C 1
ATOM 2055 O O . HIS A 1 259 ? -11.553 1.059 0.128 1.00 94.88 259 HIS A O 1
ATOM 2061 N N . LEU A 1 260 ? -13.541 0.016 0.345 1.00 95.12 260 LEU A N 1
ATOM 2062 C CA . LEU A 1 260 ? -14.346 1.235 0.362 1.00 95.12 260 LEU A CA 1
ATOM 2063 C C . LEU A 1 260 ? -14.054 2.067 1.612 1.00 95.12 260 LEU A C 1
ATOM 2065 O O . LEU A 1 260 ? -13.785 3.257 1.488 1.00 95.12 260 LEU A O 1
ATOM 2069 N N . ALA A 1 261 ? -14.000 1.429 2.783 1.00 96.38 261 ALA A N 1
ATOM 2070 C CA . ALA A 1 261 ? -13.675 2.094 4.041 1.00 96.38 261 ALA A CA 1
ATOM 2071 C C . ALA A 1 261 ? -12.274 2.729 4.017 1.00 96.38 261 ALA A C 1
ATOM 2073 O O . ALA A 1 261 ? -12.137 3.898 4.362 1.00 96.38 261 ALA A O 1
ATOM 2074 N N . ALA A 1 262 ? -11.252 2.005 3.536 1.00 96.94 262 ALA A N 1
ATOM 2075 C CA . ALA A 1 262 ? -9.889 2.527 3.382 1.00 96.94 262 ALA A CA 1
ATOM 2076 C C . ALA A 1 262 ? -9.827 3.740 2.438 1.00 96.94 262 ALA A C 1
ATOM 2078 O O . ALA A 1 262 ? -9.127 4.717 2.702 1.00 96.94 262 ALA A O 1
ATOM 2079 N N . THR A 1 263 ? -10.581 3.689 1.340 1.00 95.56 263 THR A N 1
ATOM 2080 C CA . THR A 1 263 ? -10.656 4.794 0.378 1.00 95.56 263 THR A CA 1
ATOM 2081 C C . THR A 1 263 ? -11.360 6.003 0.995 1.00 95.56 263 THR A C 1
ATOM 2083 O O . THR A 1 263 ? -10.855 7.114 0.898 1.00 95.56 263 THR A O 1
ATOM 2086 N N . ALA A 1 264 ? -12.494 5.798 1.666 1.00 96.81 264 ALA A N 1
ATOM 2087 C CA . ALA A 1 264 ? -13.280 6.874 2.259 1.00 96.81 264 ALA A CA 1
ATOM 2088 C C . ALA A 1 264 ? -12.546 7.569 3.407 1.00 96.81 264 ALA A C 1
ATOM 2090 O O . ALA A 1 264 ? -12.430 8.793 3.398 1.00 96.81 264 ALA A O 1
ATOM 2091 N N . ILE A 1 265 ? -12.012 6.800 4.366 1.00 97.44 265 ILE A N 1
ATOM 2092 C CA . ILE A 1 265 ? -11.365 7.375 5.549 1.00 97.44 265 ILE A CA 1
ATOM 2093 C C . ILE A 1 265 ? -10.153 8.218 5.150 1.00 97.44 265 ILE A C 1
ATOM 2095 O O . ILE A 1 265 ? -10.031 9.352 5.590 1.00 97.44 265 ILE A O 1
ATOM 2099 N N . THR A 1 266 ? -9.329 7.729 4.220 1.00 95.12 266 THR A N 1
ATOM 2100 C CA . THR A 1 266 ? -8.153 8.467 3.733 1.00 95.12 266 THR A CA 1
ATOM 2101 C C . THR A 1 266 ? -8.502 9.625 2.800 1.00 95.12 266 THR A C 1
ATOM 2103 O O . THR A 1 266 ? -7.614 10.385 2.434 1.00 95.12 266 THR A O 1
ATOM 2106 N N . ASN A 1 267 ? -9.753 9.749 2.348 1.00 94.56 267 ASN A N 1
ATOM 2107 C CA . ASN A 1 267 ? -10.210 10.881 1.539 1.00 94.56 267 ASN A CA 1
ATOM 2108 C C . ASN A 1 267 ? -10.647 12.072 2.402 1.00 94.56 267 ASN A C 1
ATOM 2110 O O . ASN A 1 267 ? -10.550 13.213 1.960 1.00 94.56 267 ASN A O 1
ATOM 2114 N N . ILE A 1 268 ? -11.156 11.799 3.605 1.00 95.00 268 ILE A N 1
ATOM 2115 C CA . ILE A 1 268 ? -11.705 12.816 4.515 1.00 95.00 268 ILE A CA 1
ATOM 2116 C C . ILE A 1 268 ? -10.784 13.121 5.698 1.00 95.00 268 ILE A C 1
ATOM 2118 O O . ILE A 1 268 ? -11.054 14.066 6.434 1.00 95.00 268 ILE A O 1
ATOM 2122 N N . THR A 1 269 ? -9.721 12.334 5.880 1.00 94.00 269 THR A N 1
ATOM 2123 C CA . THR A 1 269 ? -8.689 12.550 6.896 1.00 94.00 269 THR A CA 1
ATOM 2124 C C . THR A 1 269 ? -7.291 12.510 6.291 1.00 94.00 269 THR A C 1
ATOM 2126 O O . THR A 1 269 ? -7.080 12.028 5.175 1.00 94.00 269 THR A O 1
ATOM 2129 N N . SER A 1 270 ? -6.304 12.951 7.063 1.00 90.19 270 SER A N 1
ATOM 2130 C CA . SER A 1 270 ? -4.885 12.901 6.715 1.00 90.19 270 SER A CA 1
ATOM 2131 C C . SER A 1 270 ? -4.266 11.513 6.928 1.00 90.19 270 SER A C 1
ATOM 2133 O O . SER A 1 270 ? -3.049 11.356 6.803 1.00 90.19 270 SER A O 1
ATOM 2135 N N . SER A 1 271 ? -5.071 10.489 7.214 1.00 94.00 271 SER A N 1
ATOM 2136 C CA . SER A 1 271 ? -4.607 9.126 7.487 1.00 94.00 271 SER A CA 1
ATOM 2137 C C . SER A 1 271 ? -4.011 8.401 6.272 1.00 94.00 271 SER A C 1
ATOM 2139 O O . SER A 1 271 ? -4.184 8.790 5.112 1.00 94.00 271 SER A O 1
ATOM 2141 N N . VAL A 1 272 ? -3.303 7.306 6.550 1.00 93.19 272 VAL A N 1
ATOM 2142 C CA . VAL A 1 272 ? -2.952 6.253 5.589 1.00 93.19 272 VAL A CA 1
ATOM 2143 C C . VAL A 1 272 ? -3.668 4.975 5.974 1.00 93.19 272 VAL A C 1
ATOM 2145 O O . VAL A 1 272 ? -3.728 4.622 7.147 1.00 93.19 272 VAL A O 1
ATOM 2148 N N . ALA A 1 273 ? -4.168 4.247 4.980 1.00 96.50 273 ALA A N 1
ATOM 2149 C CA . ALA A 1 273 ? -4.759 2.937 5.200 1.00 96.50 273 ALA A CA 1
ATOM 2150 C C . ALA A 1 273 ? -3.965 1.838 4.488 1.00 96.50 273 ALA A C 1
ATOM 2152 O O . ALA A 1 273 ? -3.740 1.916 3.282 1.00 96.50 273 ALA A O 1
ATOM 2153 N N . VAL A 1 274 ? -3.585 0.790 5.220 1.00 96.69 274 VAL A N 1
ATOM 2154 C CA . VAL A 1 274 ? -2.935 -0.418 4.691 1.00 96.69 274 VAL A CA 1
ATOM 2155 C C . VAL A 1 274 ? -3.925 -1.576 4.776 1.00 96.69 274 VAL A C 1
ATOM 2157 O O . VAL A 1 274 ? -4.445 -1.899 5.838 1.00 96.69 274 VAL A O 1
ATOM 2160 N N . LEU A 1 275 ? -4.214 -2.204 3.642 1.00 97.06 275 LEU A N 1
ATOM 2161 C CA . LEU A 1 275 ? -5.274 -3.193 3.492 1.00 97.06 275 LEU A CA 1
ATOM 2162 C C . LEU A 1 275 ? -4.745 -4.502 2.909 1.00 97.06 275 LEU A C 1
ATOM 2164 O O . LEU A 1 275 ? -4.255 -4.531 1.781 1.00 97.06 275 LEU A O 1
ATOM 2168 N N . VAL A 1 276 ? -4.969 -5.600 3.621 1.00 96.62 276 VAL A N 1
ATOM 2169 C CA . VAL A 1 276 ? -4.776 -6.973 3.145 1.00 96.62 276 VAL A CA 1
ATOM 2170 C C . VAL A 1 276 ? -6.071 -7.471 2.510 1.00 96.62 276 VAL A C 1
ATOM 2172 O O . VAL A 1 276 ? -7.135 -7.473 3.129 1.00 96.62 276 VAL A O 1
ATOM 2175 N N . SER A 1 277 ? -6.004 -7.894 1.248 1.00 92.75 277 SER A N 1
ATOM 2176 C CA . SER A 1 277 ? -7.170 -8.410 0.522 1.00 92.75 277 SER A CA 1
ATOM 2177 C C . SER A 1 277 ? -7.378 -9.900 0.803 1.00 92.75 277 SER A C 1
ATOM 2179 O O . SER A 1 277 ? -6.588 -10.718 0.341 1.00 92.75 277 SER A O 1
ATOM 2181 N N . GLU A 1 278 ? -8.490 -10.265 1.442 1.00 90.94 278 GLU A N 1
ATOM 2182 C CA . GLU A 1 278 ? -8.806 -11.657 1.812 1.00 90.94 278 GLU A CA 1
ATOM 2183 C C . GLU A 1 278 ? -8.751 -12.637 0.628 1.00 90.94 278 GLU A C 1
ATOM 2185 O O . GLU A 1 278 ? -8.174 -13.713 0.720 1.00 90.94 278 GLU A O 1
ATOM 2190 N N . SER A 1 279 ? -9.283 -12.266 -0.539 1.00 82.06 279 SER A N 1
ATOM 2191 C CA . SER A 1 279 ? -9.346 -13.168 -1.698 1.00 82.06 279 SER A CA 1
ATOM 2192 C C . SER A 1 279 ? -7.970 -13.537 -2.273 1.00 82.06 279 SER A C 1
ATOM 2194 O O . SER A 1 279 ? -7.805 -14.602 -2.878 1.00 82.06 279 SER A O 1
ATOM 2196 N N . GLY A 1 280 ? -6.954 -12.692 -2.075 1.00 78.44 280 GLY A N 1
ATOM 2197 C CA . GLY A 1 280 ? -5.696 -12.769 -2.819 1.00 78.44 280 GLY A CA 1
ATOM 2198 C C . GLY A 1 280 ? -4.416 -12.549 -2.022 1.00 78.44 280 GLY A C 1
ATOM 2199 O O . GLY A 1 280 ? -3.361 -12.643 -2.636 1.00 78.44 280 GLY A O 1
ATOM 2200 N N . GLY A 1 281 ? -4.493 -12.221 -0.730 1.00 87.88 281 GLY A N 1
ATOM 2201 C CA . GLY A 1 281 ? -3.336 -11.879 0.109 1.00 87.88 281 GLY A CA 1
ATOM 2202 C C . GLY A 1 281 ? -2.659 -10.550 -0.249 1.00 87.88 281 GLY A C 1
ATOM 2203 O O . GLY A 1 281 ? -1.745 -10.120 0.437 1.00 87.88 281 GLY A O 1
ATOM 2204 N N . ALA A 1 282 ? -3.110 -9.875 -1.312 1.00 89.12 282 ALA A N 1
ATOM 2205 C CA . ALA A 1 282 ? -2.484 -8.654 -1.801 1.00 89.12 282 ALA A CA 1
ATOM 2206 C C . ALA A 1 282 ? -2.643 -7.500 -0.803 1.00 89.12 282 ALA A C 1
ATOM 2208 O O . ALA A 1 282 ? -3.770 -7.195 -0.387 1.00 89.12 282 ALA A O 1
ATOM 2209 N N . VAL A 1 283 ? -1.532 -6.825 -0.517 1.00 92.94 283 VAL A N 1
ATOM 221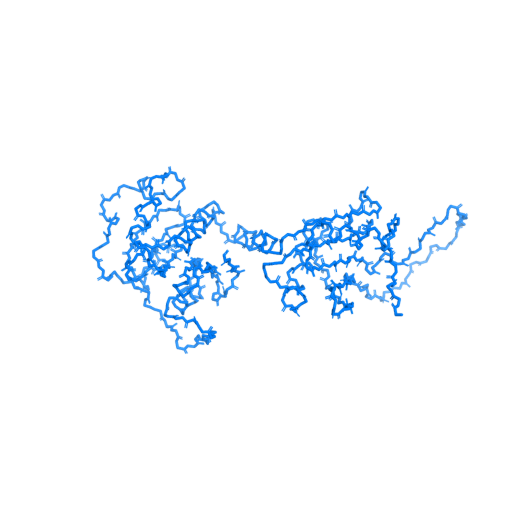0 C CA . VAL A 1 283 ? -1.465 -5.627 0.322 1.00 92.94 283 VAL A CA 1
ATOM 2211 C C . VAL A 1 283 ? -1.672 -4.392 -0.548 1.00 92.94 283 VAL A C 1
ATOM 2213 O O . VAL A 1 283 ? -1.165 -4.302 -1.665 1.00 92.94 283 VAL A O 1
ATOM 2216 N N . LYS A 1 284 ? -2.466 -3.441 -0.072 1.00 90.94 284 LYS A N 1
ATOM 2217 C CA . LYS A 1 284 ? -2.799 -2.195 -0.764 1.00 90.94 284 LYS A CA 1
ATOM 2218 C C . LYS A 1 284 ? -2.662 -1.036 0.206 1.00 90.94 284 LYS A C 1
ATOM 2220 O O . LYS A 1 284 ? -3.168 -1.138 1.315 1.00 90.94 284 LYS A O 1
ATOM 2225 N N . VAL A 1 285 ? -2.046 0.057 -0.221 1.00 91.19 285 VAL A N 1
ATOM 2226 C CA . VAL A 1 285 ? -1.914 1.274 0.587 1.00 91.19 285 VAL A CA 1
ATOM 2227 C C . VAL A 1 285 ? -2.711 2.398 -0.052 1.00 91.19 285 VAL A C 1
ATOM 2229 O O . VAL A 1 285 ? -2.634 2.615 -1.265 1.00 91.19 285 VAL A O 1
ATOM 2232 N N . PHE A 1 286 ? -3.479 3.096 0.774 1.00 91.00 286 PHE A N 1
ATOM 2233 C CA . PHE A 1 286 ? -4.354 4.188 0.393 1.00 91.00 286 PHE A CA 1
ATOM 2234 C C . PHE A 1 286 ? -3.951 5.476 1.104 1.00 91.00 286 PHE A C 1
ATOM 2236 O O . PHE A 1 286 ? -3.617 5.461 2.288 1.00 91.00 286 PHE A O 1
ATOM 2243 N N . LYS A 1 287 ? -4.020 6.586 0.369 1.00 86.12 287 LYS A N 1
ATOM 2244 C CA . LYS A 1 287 ? -3.808 7.950 0.861 1.00 86.12 287 LYS A CA 1
ATOM 2245 C C . LYS A 1 287 ? -4.627 8.910 0.006 1.00 86.12 287 LYS A C 1
ATOM 2247 O O . LYS A 1 287 ? -4.681 8.733 -1.212 1.00 86.12 287 LYS A O 1
ATOM 2252 N N . ASN A 1 288 ? -5.230 9.933 0.611 1.00 85.94 288 ASN A N 1
ATOM 2253 C CA . ASN A 1 288 ? -6.005 10.963 -0.094 1.00 85.94 288 ASN A CA 1
ATOM 2254 C C . ASN A 1 288 ? -7.082 10.357 -1.016 1.00 85.94 288 ASN A C 1
ATOM 2256 O O . ASN A 1 288 ? -7.225 10.764 -2.172 1.00 85.94 288 ASN A O 1
ATOM 2260 N N . GLY A 1 289 ? -7.751 9.296 -0.552 1.00 86.00 289 GLY A N 1
ATOM 2261 C CA . GLY A 1 289 ? -8.776 8.584 -1.317 1.00 86.00 289 GLY A CA 1
ATOM 2262 C C . GLY A 1 289 ? -8.272 7.815 -2.540 1.00 86.00 289 GLY A C 1
ATOM 2263 O O . GLY A 1 289 ? -9.066 7.426 -3.396 1.00 86.00 289 GLY A O 1
ATOM 2264 N N . LYS A 1 290 ? -6.960 7.590 -2.669 1.00 83.06 290 LYS A N 1
ATOM 2265 C CA . LYS A 1 290 ? -6.353 6.917 -3.824 1.00 83.06 290 LYS A CA 1
ATOM 2266 C C . LYS A 1 290 ? -5.529 5.717 -3.389 1.00 83.06 290 LYS A C 1
ATOM 2268 O O . LYS A 1 290 ? -4.840 5.760 -2.376 1.00 83.06 290 LYS A O 1
ATOM 2273 N N . LEU A 1 291 ? -5.563 4.661 -4.200 1.00 82.94 291 LEU A N 1
ATOM 2274 C CA . LEU A 1 291 ? -4.605 3.562 -4.112 1.00 82.94 291 LEU A CA 1
ATOM 2275 C C . LEU A 1 291 ? -3.244 4.068 -4.602 1.00 82.94 291 LEU A C 1
ATOM 2277 O O . LEU A 1 291 ? -3.114 4.397 -5.781 1.00 82.94 291 LEU A O 1
ATOM 2281 N N . ILE A 1 292 ? -2.254 4.104 -3.716 1.00 78.75 292 ILE A N 1
ATOM 2282 C CA . ILE A 1 292 ? -0.900 4.592 -4.025 1.00 78.75 292 ILE A CA 1
ATOM 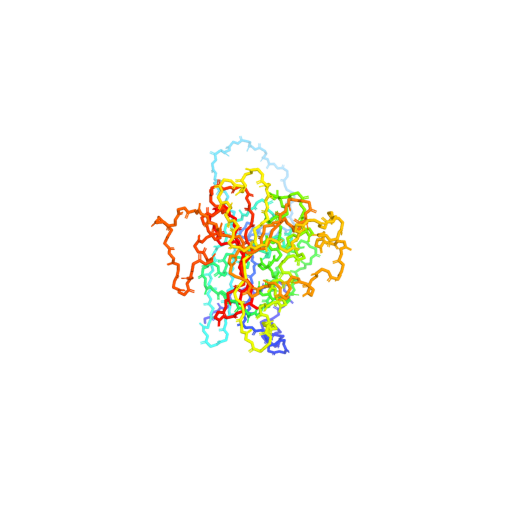2283 C C . ILE A 1 292 ? 0.120 3.460 -4.153 1.00 78.75 292 ILE A C 1
ATOM 2285 O O . ILE A 1 292 ? 1.100 3.596 -4.874 1.00 78.75 292 ILE A O 1
ATOM 2289 N N . LEU A 1 293 ? -0.131 2.315 -3.513 1.00 78.19 293 LEU A N 1
ATOM 2290 C CA . LEU A 1 293 ? 0.754 1.156 -3.577 1.00 78.19 293 LEU A CA 1
ATOM 2291 C C . LEU A 1 293 ? -0.054 -0.138 -3.552 1.00 78.19 293 LEU A C 1
ATOM 2293 O O . LEU A 1 293 ? -1.060 -0.253 -2.851 1.00 78.19 293 LEU A O 1
ATOM 2297 N N . LYS A 1 294 ? 0.399 -1.134 -4.312 1.00 83.19 294 LYS A N 1
ATOM 2298 C CA . LYS A 1 294 ? -0.147 -2.489 -4.300 1.00 83.19 294 LYS A CA 1
ATOM 2299 C C . LYS A 1 294 ? 0.995 -3.494 -4.361 1.00 83.19 294 LYS A C 1
ATOM 2301 O O . LYS A 1 294 ? 1.775 -3.461 -5.303 1.00 83.19 294 LYS A O 1
ATOM 2306 N N . LEU A 1 295 ? 1.014 -4.412 -3.405 1.00 77.62 295 LEU A N 1
ATOM 2307 C CA . LEU A 1 295 ? 1.989 -5.487 -3.273 1.00 77.62 295 LEU A CA 1
ATOM 2308 C C . LEU A 1 295 ? 1.277 -6.837 -3.293 1.00 77.62 295 LEU A C 1
ATOM 2310 O O . LEU A 1 295 ? 0.098 -6.940 -2.928 1.00 77.62 295 LEU A O 1
ATOM 2314 N N . ARG A 1 296 ? 1.981 -7.871 -3.743 1.00 72.62 296 ARG A N 1
ATOM 2315 C CA . ARG A 1 296 ? 1.481 -9.241 -3.774 1.00 72.62 296 ARG A CA 1
ATOM 2316 C C . ARG A 1 296 ? 2.445 -10.186 -3.081 1.00 72.62 296 ARG A C 1
ATOM 2318 O O . ARG A 1 296 ? 3.660 -9.919 -3.141 1.00 72.62 296 ARG A O 1
#

Solvent-accessible surface area (backbone atoms only — not comparable to full-atom values): 16952 Å² total; per-residue (Å²): 138,80,84,81,71,64,49,63,90,53,58,69,67,58,56,54,49,51,39,60,78,66,67,43,62,34,42,36,38,50,41,55,60,76,70,74,74,68,89,79,65,98,72,81,92,73,98,77,82,91,73,92,83,83,94,84,78,87,78,71,61,35,33,46,33,42,41,35,30,88,99,73,51,75,47,77,49,78,44,76,60,69,97,60,82,48,51,72,53,45,52,43,52,51,55,49,51,36,39,76,73,61,76,45,57,81,90,33,34,33,38,37,40,29,21,35,81,56,58,72,80,40,56,55,47,79,46,82,42,47,47,55,60,46,52,47,51,51,36,47,49,63,47,37,79,72,46,95,48,52,66,47,57,48,52,50,49,53,53,34,45,48,37,21,72,60,31,51,97,84,37,68,37,48,33,39,38,37,38,24,58,61,80,76,46,48,88,31,52,43,75,72,52,85,46,81,45,69,92,59,59,63,72,69,34,21,64,81,82,24,83,73,38,59,65,56,49,57,68,52,36,76,44,67,51,25,33,38,25,36,73,88,29,30,53,66,36,43,22,27,36,69,68,60,80,47,87,88,60,81,74,59,93,92,57,53,70,70,52,45,44,34,31,32,50,7,54,79,38,93,26,38,18,44,33,20,35,40,94,72,23,28,29,36,32,23,41,72,45,34,82,65,40,78,49,119

Mean predicted aligned error: 14.08 Å

Sequence (296 aa):
MEFITTVEGISKSVIEELAKDTNVDYIVTIKDESEDEGWIGLEEIDDSVVNKDDTSKGYEEQYIITIYREGKGTREHKVEKTKTVQMEGILSEVISDLTKHKFLKLNSKVLVVVDSSISKKYHTSILILDVDKVLYRIGRFDLAEKMSSETIIETIIELAQEIGREGREGKKVGTLFVIGDEDELKPYSKQLIMNPFKGYEKENLDVVNNQNLGETIKNFAQLDGAFIIDNEGHFLSAGTYLDVDTSDIKPFAGWGTKHLAATAITNITSSVAVLVSESGGAVKVFKNGKLILKLR

pLDDT: mean 80.57, std 19.12, range [25.05, 98.56]

Secondary structure (DSSP, 8-state):
------STT--HHHHHHHHHHHT-SEEEEEEEGGG-S----S-------------------EEEEEEEETTTEEEEEEEE--S--SHHHHHHHHHHHHHHTTSS-SS-EEEEEEEHHHHSS-SEEEEEEEHHHHHHHHHHHHHHTTSS-HHHHHHHHHHHHHHHHH-BTTB---EEEEES-HHHHGGGEEE-S--TTTTS-GGGSBTTT-TTHHHHHHHHTTSSSEEEE-TTSBEEEEEEEE----TT--PPTT--HHHHHHHHHHHHSS-EEEEE-TTT--EEEEETTEEEEEE-

Nearest PDB structures (foldseek):
  8ofh-assembly3_D  TM=7.770E-01  e=1.502E-07  Streptococcus pneumoniae R6
  8ogm-assembly1_B  TM=7.188E-01  e=9.891E-08  Bacillus subtilis subsp. subtilis str. 168
  2fb5-assembly1_A  TM=7.099E-01  e=5.927E-07  Bacillus cereus
  7l8n-assembly1_B  TM=7.346E-01  e=9.555E-07  Streptococcus mutans UA159
  5hoo-assembly1_B  TM=3.422E-01  e=2.814E-01  Drosophila mauritiana

Foldseek 3Di:
DDPPDDLPPDDPVVVVVVCVVVVFFKEKEKDWPQPPDDDPDPDDDDDDDDDDDDPDDDDQGWIWMWMDGPPPGIDIDIFHDDPDQALLVVVLSVLVVCVVVVVDDAQGKYWYKYACSRHVPHRIDTDIDHSQVSLVVVLLVVVVVQADDSQLVVLVQVLLLCCLVVPPPPAFFKAKEKEEACVLQVVFKDAPDPFPCPPDDQQCQASRNNPVVSVVVSVLRNAADHFYAYSRRGTPGGNIGGNFDQPPPDDDPLDDDSLSSQLGSQLRHQMKMWIQRRVRSKIFIDHNSDTSHIGD